Protein AF-A0A438E4Z5-F1 (afdb_monomer_lite)

Secondary structure (DSSP, 8-state):
---GGG-HHHHHHHHHHHHHHHHHHHSPPPPHHHHHHHHHHHHHHHHHHHHS--EEEE-PPPTTS---EEEE-HHHHHHHHHHHHHHHHHHHHHHHHHHHHHHHHH----TTSHHHHGGGS-HHHHHHHTT----THHHHHTHHHHHHHHHHHHHHHHHHHHHHHHHS-SSTT----S-HHHHHHHHHHHHHHHHHHHTT-SSS------TTSSS---S-----

Radius of gyration: 24.38 Å; chains: 1; bounding box: 73×52×52 Å

Organism: Vitis vinifera (NCBI:txid29760)

Sequence (224 aa):
MVHADGSVLQTWDYLKQHGVQGFIDIWPRPTAIAWKLIACYAAFEAALQLFLPGKTVEGPISPCGNRPVYKANGMQAYAVTLITYLSLWWFYPSLYQLEQEVILALGLKEANLYHTTVKCNHILLCLFFRFGIFNPAIVYDHLGEIYSALIFGSLIFCIFLYIKGHVAPSSTDSGSSGNIIIDSIGVWSFLAGDLLYKAGCLGKPKIMGVPGWRGKPSKPIASC

Foldseek 3Di:
DQCLVVDPVVLVVQCVVCPPNSVVVNQDAADPLLVVVVVVVVVLLVCCLPPPQADWDWADQDPQRDIDIGGQCLVVSVVVVVCVLVVCVVCVVVVVVVVVCVCVVPVDPDDPPVV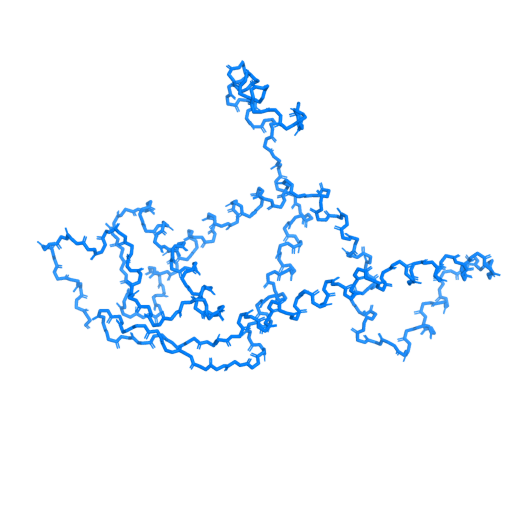PPVCPPPVVVVVVPVPVSDPVCVCVVCVSSNVSCCVVVLQVVLVVVLVCLVPPNPDPSRDDPPDPVQSSVQSVVVVVVSSCVSNVVDDHDDPPGRPSVPDDPDDPPPHD

Structure (mmCIF, N/CA/C/O backbone):
data_AF-A0A438E4Z5-F1
#
_entry.id   AF-A0A438E4Z5-F1
#
loop_
_atom_site.group_PDB
_atom_site.id
_atom_site.type_symbol
_atom_site.label_atom_id
_atom_site.label_alt_id
_atom_site.label_comp_id
_atom_site.label_asym_id
_atom_site.label_entity_id
_atom_site.label_seq_id
_atom_site.pdbx_PDB_ins_code
_atom_site.Cartn_x
_atom_site.Cartn_y
_atom_site.Cartn_z
_atom_site.occupancy
_atom_site.B_iso_or_equiv
_atom_site.auth_seq_id
_atom_site.auth_comp_id
_atom_site.auth_asym_id
_atom_site.auth_atom_id
_atom_site.pdbx_PDB_model_num
ATOM 1 N N . MET A 1 1 ? -5.901 9.032 24.138 1.00 50.28 1 MET A N 1
ATOM 2 C CA . MET A 1 1 ? -6.537 9.969 23.185 1.00 50.28 1 MET A CA 1
ATOM 3 C C . MET A 1 1 ? -6.327 9.417 21.778 1.00 50.28 1 MET A C 1
ATOM 5 O O . MET A 1 1 ? -5.303 9.706 21.186 1.00 50.28 1 MET A O 1
ATOM 9 N N . VAL A 1 2 ? -7.195 8.541 21.260 1.00 56.69 2 VAL A N 1
ATOM 10 C CA . VAL A 1 2 ? -6.956 7.963 19.914 1.00 56.69 2 VAL A CA 1
ATOM 11 C C . VAL A 1 2 ? -7.475 8.891 18.805 1.00 56.69 2 VAL A C 1
ATOM 13 O O . VAL A 1 2 ? -6.983 8.830 17.685 1.00 56.69 2 VAL A O 1
ATOM 16 N N . HIS A 1 3 ? -8.393 9.820 19.122 1.00 66.44 3 HIS A N 1
ATOM 17 C CA . HIS A 1 3 ? -9.039 10.644 18.093 1.00 66.44 3 HIS A CA 1
ATOM 18 C C . HIS A 1 3 ? -9.028 12.164 18.289 1.00 66.44 3 HIS A C 1
ATOM 20 O O . HIS A 1 3 ? -9.309 12.827 17.304 1.00 66.44 3 HIS A O 1
ATOM 26 N N . ALA A 1 4 ? -8.681 12.716 19.466 1.00 75.69 4 ALA A N 1
ATOM 27 C CA . ALA A 1 4 ? -8.554 14.166 19.758 1.00 75.69 4 ALA A CA 1
ATOM 28 C C . ALA A 1 4 ? -9.551 15.106 19.025 1.00 75.69 4 ALA A C 1
ATOM 30 O O . ALA A 1 4 ? -9.204 16.237 18.700 1.00 75.69 4 ALA A O 1
ATOM 31 N N . ASP A 1 5 ? -10.740 14.607 18.674 1.00 80.31 5 ASP A N 1
ATOM 32 C CA . ASP A 1 5 ? -11.709 15.178 17.729 1.00 80.31 5 ASP A CA 1
ATOM 33 C C . ASP A 1 5 ? -11.106 15.844 16.468 1.00 80.31 5 ASP A C 1
ATOM 35 O O . ASP A 1 5 ? -11.640 16.815 15.935 1.00 80.31 5 ASP A O 1
ATOM 39 N N . GLY A 1 6 ? -9.961 15.342 15.985 1.00 81.38 6 GLY A N 1
ATOM 40 C CA . GLY A 1 6 ? -9.207 15.921 14.863 1.00 81.38 6 GLY A CA 1
ATOM 41 C C . GLY A 1 6 ? -8.423 17.205 15.187 1.00 81.38 6 GLY A C 1
ATOM 42 O O . GLY A 1 6 ? -7.857 17.825 14.286 1.00 81.38 6 GLY A O 1
ATOM 43 N N . SER A 1 7 ? -8.352 17.617 16.455 1.00 89.69 7 SER A N 1
ATOM 44 C CA . SER A 1 7 ? -7.637 18.813 16.906 1.00 89.69 7 SER A CA 1
ATOM 45 C C . SER A 1 7 ? -6.121 18.609 16.935 1.00 89.69 7 SER A C 1
ATOM 47 O O . SER A 1 7 ? -5.561 17.849 17.735 1.00 89.69 7 SER A O 1
ATOM 49 N N . VAL A 1 8 ? -5.429 19.373 16.086 1.00 87.69 8 VAL A N 1
ATOM 50 C CA . VAL A 1 8 ? -3.960 19.400 16.025 1.00 87.69 8 VAL A CA 1
ATOM 51 C C . VAL A 1 8 ? -3.362 19.950 17.323 1.00 87.69 8 VAL A C 1
ATOM 53 O O . VAL A 1 8 ? -2.357 19.428 17.799 1.00 87.69 8 VAL A O 1
ATOM 56 N N . LEU A 1 9 ? -3.999 20.960 17.927 1.00 88.69 9 LEU A N 1
ATOM 57 C CA . LEU A 1 9 ? -3.518 21.599 19.157 1.00 88.69 9 LEU A CA 1
ATOM 58 C C . LEU A 1 9 ? -3.540 20.629 20.343 1.00 88.69 9 LEU A C 1
ATOM 60 O O . LEU A 1 9 ? -2.535 20.482 21.029 1.00 88.69 9 LEU A O 1
ATOM 64 N N . GLN A 1 10 ? -4.638 19.891 20.523 1.00 88.12 10 GLN A N 1
ATOM 65 C CA . GLN A 1 10 ? -4.748 18.904 21.603 1.00 88.12 10 GLN A CA 1
ATOM 66 C C . GLN A 1 10 ? -3.743 17.757 21.441 1.00 88.12 10 GLN A C 1
ATOM 68 O O . GLN A 1 10 ? -3.155 17.296 22.419 1.00 88.12 10 GLN A O 1
ATOM 73 N N . THR A 1 11 ? -3.517 17.316 20.201 1.00 87.31 11 THR A N 1
ATOM 74 C CA . THR A 1 11 ? -2.518 16.281 19.899 1.00 87.31 11 THR A CA 1
ATOM 75 C C . THR A 1 11 ? -1.104 16.781 20.200 1.00 87.31 11 THR A C 1
ATOM 77 O O . THR A 1 11 ? -0.309 16.066 20.810 1.00 87.31 11 THR A O 1
ATOM 80 N N . TRP A 1 12 ? -0.795 18.025 19.823 1.00 87.38 12 TRP A N 1
ATOM 81 C CA . TRP A 1 12 ? 0.493 18.655 20.103 1.00 87.38 12 TRP A CA 1
ATOM 82 C C . TRP A 1 12 ? 0.747 18.820 21.603 1.00 87.38 12 TRP A C 1
ATOM 84 O O . TRP A 1 12 ? 1.820 18.457 22.088 1.00 87.38 12 TRP A O 1
ATOM 94 N N . ASP A 1 13 ? -0.245 19.301 22.352 1.00 90.69 13 ASP A N 1
ATOM 95 C CA . ASP A 1 13 ? -0.141 19.466 23.802 1.00 90.69 13 ASP A CA 1
ATOM 96 C C . ASP A 1 13 ? 0.070 18.121 24.505 1.00 90.69 13 ASP A C 1
ATOM 98 O O . ASP A 1 13 ? 0.922 18.006 25.390 1.00 90.69 13 ASP A O 1
ATOM 102 N N . TYR A 1 14 ? -0.629 17.073 24.060 1.00 87.88 14 TYR A N 1
ATOM 103 C CA . TYR A 1 14 ? -0.449 15.720 24.578 1.00 87.88 14 TYR A CA 1
ATOM 104 C C . TYR A 1 14 ? 0.963 15.174 24.325 1.00 87.88 14 TYR A C 1
ATOM 106 O O . TYR A 1 14 ? 1.599 14.667 25.255 1.00 87.88 14 TYR A O 1
ATOM 114 N N . LEU A 1 15 ? 1.477 15.319 23.098 1.00 89.31 15 LEU A N 1
ATOM 115 C CA . LEU A 1 15 ? 2.834 14.900 22.732 1.00 89.31 15 LEU A CA 1
ATOM 116 C C . LEU A 1 15 ? 3.898 15.683 23.505 1.00 89.31 15 LEU A C 1
ATOM 118 O O . LEU A 1 15 ? 4.898 15.107 23.927 1.00 89.31 15 LEU A O 1
ATOM 122 N N . LYS A 1 16 ? 3.679 16.978 23.748 1.00 90.62 16 LYS A N 1
ATOM 123 C CA . LYS A 1 16 ? 4.589 17.804 24.548 1.00 90.62 16 LYS A CA 1
ATOM 124 C C . LYS A 1 16 ? 4.640 17.355 26.011 1.00 90.62 16 LYS A C 1
ATOM 126 O O . LYS A 1 16 ? 5.703 17.416 26.620 1.00 90.62 16 LYS A O 1
ATOM 131 N N . GLN A 1 17 ? 3.515 16.907 26.567 1.00 92.31 17 GLN A N 1
ATOM 132 C CA . GLN A 1 17 ? 3.421 16.454 27.960 1.00 92.31 17 GLN A CA 1
ATOM 133 C C . GLN A 1 17 ? 3.985 15.043 28.177 1.00 92.31 17 GLN A C 1
ATOM 135 O O . GLN A 1 17 ? 4.641 14.801 29.185 1.00 92.31 17 GLN A O 1
ATOM 140 N N . HIS A 1 18 ? 3.745 14.118 27.243 1.00 89.12 18 HIS A N 1
ATOM 141 C CA . HIS A 1 18 ? 4.085 12.694 27.398 1.00 89.12 18 HIS A CA 1
ATOM 142 C C . HIS A 1 18 ? 5.333 12.271 26.604 1.00 89.12 18 HIS A C 1
ATOM 144 O O . HIS A 1 18 ? 5.819 11.147 26.752 1.00 89.12 18 HIS A O 1
ATOM 150 N N . GLY A 1 19 ? 5.860 13.154 25.752 1.00 90.94 19 GLY A N 1
ATOM 151 C CA . GLY A 1 19 ? 7.067 12.932 24.963 1.00 90.94 19 GLY A CA 1
ATOM 152 C C . GLY A 1 19 ? 6.991 11.687 24.075 1.00 90.94 19 GLY A C 1
ATOM 153 O O . GLY A 1 19 ? 5.976 11.401 23.439 1.00 90.94 19 GLY A O 1
ATOM 154 N N . VAL A 1 20 ? 8.093 10.929 24.045 1.00 87.44 20 VAL A N 1
ATOM 155 C CA . VAL A 1 20 ? 8.238 9.712 23.226 1.00 87.44 20 VAL A CA 1
ATOM 156 C C . VAL A 1 20 ? 7.253 8.620 23.646 1.00 87.44 20 VAL A C 1
ATOM 158 O O . VAL A 1 20 ? 6.739 7.906 22.789 1.00 87.44 20 VAL A O 1
ATOM 161 N N . GLN A 1 21 ? 6.945 8.508 24.941 1.00 87.19 21 GLN A N 1
ATOM 162 C CA . GLN A 1 21 ? 6.023 7.483 25.421 1.00 87.19 21 GLN A CA 1
ATOM 163 C C . GLN A 1 21 ? 4.598 7.747 24.925 1.00 87.19 21 GLN A C 1
ATOM 165 O O . GLN A 1 21 ? 3.970 6.845 24.381 1.00 87.19 21 GLN A O 1
ATOM 170 N N . GLY A 1 22 ? 4.142 9.004 24.976 1.00 85.25 22 GLY A N 1
ATOM 171 C CA . GLY A 1 22 ? 2.846 9.388 24.407 1.00 85.25 22 GLY A CA 1
ATOM 172 C C . GLY A 1 22 ? 2.750 9.138 22.900 1.00 85.25 22 GLY A C 1
ATOM 173 O O . GLY A 1 22 ? 1.687 8.777 22.403 1.00 85.25 22 GLY A O 1
ATOM 174 N N . PHE A 1 23 ? 3.860 9.274 22.169 1.00 86.19 23 PHE A N 1
ATOM 175 C CA . PHE A 1 23 ? 3.908 8.921 20.750 1.00 86.19 23 PHE A CA 1
ATOM 176 C C . PHE A 1 23 ? 3.761 7.410 20.520 1.00 86.19 23 PHE A C 1
ATOM 178 O O . PHE A 1 23 ? 2.966 7.000 19.677 1.00 86.19 23 PHE A O 1
ATOM 185 N N . ILE A 1 24 ? 4.486 6.582 21.281 1.00 85.88 24 ILE A N 1
ATOM 186 C CA . ILE A 1 24 ? 4.388 5.113 21.200 1.00 85.88 24 ILE A CA 1
ATOM 187 C C . ILE A 1 24 ? 2.974 4.639 21.556 1.00 85.88 24 ILE A C 1
ATOM 189 O O . ILE A 1 24 ? 2.465 3.718 20.920 1.00 85.88 24 ILE A O 1
ATOM 193 N N . ASP A 1 25 ? 2.337 5.280 22.534 1.00 85.06 25 ASP A N 1
ATOM 194 C CA . ASP A 1 25 ? 0.992 4.928 22.991 1.00 85.06 25 ASP A CA 1
ATOM 195 C C . ASP A 1 25 ? -0.099 5.317 21.974 1.00 85.06 25 ASP A C 1
ATOM 197 O O . ASP A 1 25 ? -1.134 4.655 21.896 1.00 85.06 25 ASP A O 1
ATOM 201 N N . ILE A 1 26 ? 0.125 6.364 21.169 1.00 86.38 26 ILE A N 1
ATOM 202 C CA . ILE A 1 26 ? -0.759 6.748 20.054 1.00 86.38 26 ILE A CA 1
ATOM 203 C C . ILE A 1 26 ? -0.543 5.851 18.831 1.00 86.38 26 ILE A C 1
ATOM 205 O O . ILE A 1 26 ? -1.481 5.620 18.066 1.00 86.38 26 ILE A O 1
ATOM 209 N N . TRP A 1 27 ? 0.684 5.376 18.609 1.00 84.81 27 TRP A N 1
ATOM 210 C CA . TRP A 1 27 ? 1.037 4.691 17.373 1.00 84.81 27 TRP A CA 1
ATOM 211 C C . TRP A 1 27 ? 0.324 3.331 17.251 1.00 84.81 27 TRP A C 1
ATOM 213 O O . TRP A 1 27 ? 0.586 2.419 18.045 1.00 84.81 27 TRP A O 1
ATOM 223 N N . PRO A 1 28 ? -0.540 3.132 16.236 1.00 86.50 28 PRO A N 1
ATOM 224 C CA . PRO A 1 28 ? -1.245 1.870 16.062 1.00 86.50 28 PRO A CA 1
ATOM 225 C C . PRO A 1 28 ? -0.250 0.752 15.740 1.00 86.50 28 PRO A C 1
ATOM 227 O O . PRO A 1 28 ? 0.601 0.874 14.852 1.00 86.50 28 PRO A O 1
ATOM 230 N N . ARG A 1 29 ? -0.334 -0.364 16.467 1.00 87.00 29 ARG A N 1
ATOM 231 C CA . ARG A 1 29 ? 0.555 -1.508 16.236 1.00 87.00 29 ARG A CA 1
ATOM 232 C C . ARG A 1 29 ? 0.086 -2.290 15.008 1.00 87.00 29 ARG A C 1
ATOM 234 O O . ARG A 1 29 ? -1.105 -2.563 14.891 1.00 87.00 29 ARG A O 1
ATOM 241 N N . PRO A 1 30 ? 0.997 -2.679 14.103 1.00 85.50 30 PRO A N 1
ATOM 242 C CA . PRO A 1 30 ? 0.618 -3.444 12.924 1.00 85.50 30 PRO A CA 1
ATOM 243 C C . PRO A 1 30 ? 0.109 -4.832 13.341 1.00 85.50 30 PRO A C 1
ATOM 245 O O . PRO A 1 30 ? 0.832 -5.599 13.979 1.00 85.50 30 PRO A O 1
ATOM 248 N N . THR A 1 31 ?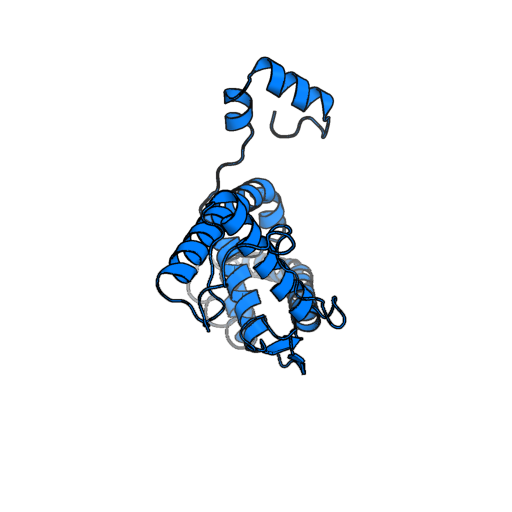 -1.132 -5.163 12.983 1.00 88.44 31 THR A N 1
ATOM 249 C CA . THR A 1 31 ? -1.753 -6.457 13.305 1.00 88.44 31 THR A CA 1
ATOM 250 C C . THR A 1 31 ? -1.659 -7.446 12.146 1.00 88.44 31 THR A C 1
ATOM 252 O O . THR A 1 31 ? -1.439 -7.087 10.988 1.00 88.44 31 THR A O 1
ATOM 255 N N . ALA A 1 32 ? -1.875 -8.731 12.440 1.00 86.69 32 ALA A N 1
ATOM 256 C CA . ALA A 1 32 ? -1.912 -9.779 11.421 1.00 86.69 32 ALA A CA 1
ATOM 257 C C . ALA A 1 32 ? -3.055 -9.593 10.402 1.00 86.69 32 ALA A C 1
ATOM 259 O O . ALA A 1 32 ? -2.945 -10.069 9.274 1.00 86.69 32 ALA A O 1
ATOM 260 N N . ILE A 1 33 ? -4.145 -8.916 10.782 1.00 84.06 33 ILE A N 1
ATOM 261 C CA . ILE A 1 33 ? -5.274 -8.622 9.888 1.00 84.06 33 ILE A CA 1
ATOM 262 C C . ILE A 1 33 ? -4.835 -7.606 8.831 1.00 84.06 33 ILE A C 1
ATOM 264 O O . ILE A 1 33 ? -4.988 -7.870 7.639 1.00 84.06 33 ILE A O 1
ATOM 268 N N . ALA A 1 34 ? -4.200 -6.508 9.254 1.00 87.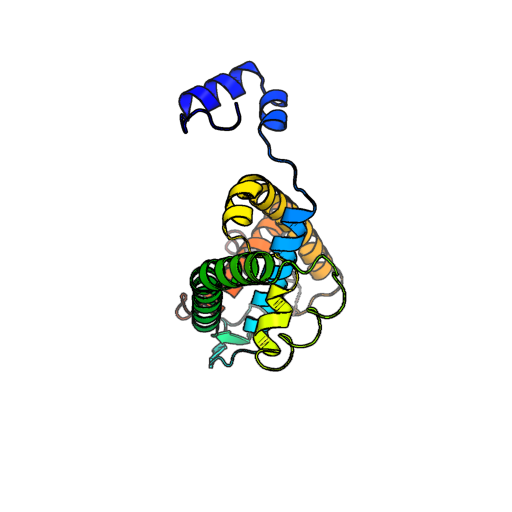06 34 ALA A N 1
ATOM 269 C CA . ALA A 1 34 ? -3.663 -5.491 8.353 1.00 87.06 34 ALA A CA 1
ATOM 270 C C . ALA A 1 34 ? -2.677 -6.087 7.333 1.00 87.06 34 ALA A C 1
ATOM 272 O O . ALA A 1 34 ? -2.811 -5.857 6.132 1.00 87.06 34 ALA A O 1
ATOM 273 N N . TRP A 1 35 ? -1.741 -6.932 7.783 1.00 86.50 35 TRP A N 1
ATOM 274 C CA . TRP A 1 35 ? -0.800 -7.615 6.887 1.00 86.50 35 TRP A CA 1
ATOM 275 C C . TRP A 1 35 ? -1.485 -8.520 5.860 1.00 86.50 35 TRP A C 1
ATOM 277 O O . TRP A 1 35 ? -1.088 -8.523 4.697 1.00 86.50 35 TRP A O 1
ATOM 287 N N . LYS A 1 36 ? -2.525 -9.266 6.257 1.00 85.75 36 LYS A N 1
ATOM 288 C CA . LYS A 1 36 ? -3.301 -10.108 5.331 1.00 85.75 36 LYS A CA 1
ATOM 289 C C . LYS A 1 36 ? -4.043 -9.272 4.292 1.00 85.75 36 LYS A C 1
ATOM 291 O O . LYS A 1 36 ? -4.016 -9.633 3.118 1.00 85.75 36 LYS A O 1
ATOM 296 N N . LEU A 1 37 ? -4.669 -8.167 4.705 1.00 85.12 37 LEU A N 1
ATOM 297 C CA . LEU A 1 37 ? -5.368 -7.250 3.799 1.00 85.12 37 LEU A CA 1
ATOM 298 C C . LEU A 1 37 ? -4.402 -6.653 2.773 1.00 85.12 37 LEU A C 1
ATOM 300 O O . LEU A 1 37 ? -4.653 -6.743 1.573 1.00 85.12 37 LEU A O 1
ATOM 304 N N . ILE A 1 38 ? -3.267 -6.124 3.239 1.00 88.75 38 ILE A N 1
ATOM 305 C CA . ILE A 1 38 ? -2.226 -5.558 2.373 1.00 88.75 38 ILE A CA 1
ATOM 306 C C . ILE A 1 38 ? -1.692 -6.621 1.411 1.00 88.75 38 ILE A C 1
ATOM 308 O O . ILE A 1 38 ? -1.610 -6.364 0.215 1.00 88.75 38 ILE A O 1
ATOM 312 N N . ALA A 1 39 ? -1.355 -7.819 1.898 1.00 88.00 39 ALA A N 1
ATOM 313 C CA . ALA A 1 39 ? -0.813 -8.886 1.059 1.00 88.00 39 ALA A CA 1
ATOM 314 C C . ALA A 1 39 ? -1.823 -9.375 0.010 1.00 88.00 39 ALA A C 1
ATOM 316 O O . ALA A 1 39 ? -1.455 -9.584 -1.144 1.00 88.00 39 ALA A O 1
ATOM 317 N N . CYS A 1 40 ? -3.096 -9.525 0.386 1.00 85.31 40 CYS A N 1
ATOM 318 C CA . CYS A 1 40 ? -4.164 -9.914 -0.533 1.00 85.31 40 CYS A CA 1
ATOM 319 C C . CYS A 1 40 ? -4.384 -8.849 -1.615 1.00 85.31 40 CYS A C 1
ATOM 321 O O . CYS A 1 40 ? -4.405 -9.178 -2.801 1.00 85.31 40 CYS A O 1
ATOM 323 N N . TYR A 1 41 ? -4.462 -7.576 -1.220 1.00 87.00 41 TYR A N 1
ATOM 324 C CA . TYR A 1 41 ? -4.600 -6.456 -2.149 1.00 87.00 41 TYR A CA 1
ATOM 325 C C . TYR A 1 41 ? -3.383 -6.334 -3.078 1.00 87.00 41 TYR A C 1
ATOM 327 O O . TYR A 1 41 ? -3.539 -6.231 -4.291 1.00 87.00 41 TYR A O 1
ATOM 335 N N . ALA A 1 42 ? -2.166 -6.438 -2.539 1.00 88.62 42 ALA A N 1
ATOM 336 C CA . ALA A 1 42 ? -0.935 -6.391 -3.324 1.00 88.62 42 ALA A CA 1
ATOM 337 C C . ALA A 1 42 ? -0.842 -7.550 -4.328 1.00 88.62 42 ALA A C 1
ATOM 339 O O . ALA A 1 42 ? -0.433 -7.339 -5.467 1.00 88.62 42 ALA A O 1
ATOM 340 N N . ALA A 1 43 ? -1.248 -8.763 -3.940 1.00 88.88 43 ALA A N 1
ATOM 341 C CA . ALA A 1 43 ? -1.295 -9.912 -4.842 1.00 88.88 43 ALA A CA 1
ATOM 342 C C . ALA A 1 43 ? -2.342 -9.731 -5.951 1.00 88.88 43 ALA A C 1
ATOM 344 O O . ALA A 1 43 ? -2.073 -10.058 -7.106 1.00 88.88 43 ALA A O 1
ATOM 345 N N . PHE A 1 44 ? -3.512 -9.179 -5.618 1.00 87.19 44 PHE A N 1
ATOM 346 C CA . PHE A 1 44 ? -4.556 -8.857 -6.588 1.00 87.19 44 PHE A CA 1
ATOM 347 C C . PHE A 1 44 ? -4.082 -7.812 -7.607 1.00 87.19 44 PHE A C 1
ATOM 349 O O . PHE A 1 44 ? -4.162 -8.049 -8.811 1.00 87.19 44 PHE A O 1
ATOM 356 N N . GLU A 1 45 ? -3.500 -6.705 -7.144 1.00 88.00 45 GLU A N 1
ATOM 357 C CA . GLU A 1 45 ? -2.926 -5.669 -8.012 1.00 88.00 45 GLU A CA 1
ATOM 358 C C . GLU A 1 45 ? -1.772 -6.211 -8.867 1.00 88.00 45 GLU A C 1
ATOM 360 O O . GLU A 1 45 ? -1.700 -5.934 -10.065 1.00 88.00 45 GLU A O 1
ATOM 365 N N . ALA A 1 46 ? -0.898 -7.049 -8.300 1.00 88.31 46 ALA A N 1
ATOM 366 C CA . ALA A 1 46 ? 0.178 -7.694 -9.051 1.00 88.31 46 ALA A CA 1
ATOM 367 C C . ALA A 1 46 ? -0.363 -8.619 -10.152 1.00 88.31 46 ALA A C 1
ATOM 369 O O . ALA A 1 46 ? 0.142 -8.602 -11.277 1.00 88.31 46 ALA A O 1
ATOM 370 N N . ALA A 1 47 ? -1.415 -9.391 -9.862 1.00 89.44 47 ALA A N 1
ATOM 371 C CA . ALA A 1 47 ? -2.079 -10.234 -10.850 1.00 89.44 47 ALA A CA 1
ATOM 372 C C . ALA A 1 47 ? -2.692 -9.392 -11.977 1.00 89.44 47 ALA A C 1
ATOM 374 O O . ALA A 1 47 ? -2.506 -9.714 -13.149 1.00 89.44 47 ALA A O 1
ATOM 375 N N . LEU A 1 48 ? -3.354 -8.278 -11.655 1.00 87.75 48 LEU A N 1
ATOM 376 C CA . LEU A 1 48 ? -3.900 -7.369 -12.664 1.00 87.75 48 LEU A CA 1
ATOM 377 C C . LEU A 1 48 ? -2.800 -6.741 -13.522 1.00 87.75 48 LEU A C 1
ATOM 379 O O . LEU A 1 48 ? -2.907 -6.752 -14.747 1.00 87.75 48 LEU A O 1
ATOM 383 N N . GLN A 1 49 ? -1.712 -6.265 -12.916 1.00 84.56 49 GLN A N 1
ATOM 384 C CA . GLN A 1 49 ? -0.581 -5.698 -13.653 1.00 84.56 49 GLN A CA 1
ATOM 385 C C . GLN A 1 49 ? 0.102 -6.725 -14.568 1.00 84.56 49 GLN A C 1
ATOM 387 O O . GLN A 1 49 ? 0.588 -6.358 -15.642 1.00 84.56 49 GLN A O 1
ATOM 392 N N . LEU A 1 50 ? 0.107 -8.006 -14.195 1.00 87.38 50 LEU A N 1
ATOM 393 C CA . LEU A 1 50 ? 0.660 -9.077 -15.019 1.00 87.38 50 LEU A CA 1
ATOM 394 C C . LEU A 1 50 ? -0.299 -9.484 -16.151 1.00 87.38 50 LEU A C 1
ATOM 396 O O . LEU A 1 50 ? 0.086 -9.475 -17.325 1.00 87.38 50 LEU A O 1
ATOM 400 N N . PHE A 1 51 ? -1.553 -9.796 -15.819 1.00 88.75 51 PHE A N 1
ATOM 401 C CA . PHE A 1 51 ? -2.509 -10.417 -16.739 1.00 88.75 51 PHE A CA 1
ATOM 402 C C . PHE A 1 51 ? -3.262 -9.426 -17.630 1.00 88.75 51 PHE A C 1
ATOM 404 O O . PHE A 1 51 ? -3.526 -9.756 -18.786 1.00 88.75 51 PHE A O 1
ATOM 411 N N . LEU A 1 52 ? -3.574 -8.208 -17.169 1.00 88.88 52 LEU A N 1
ATOM 412 C CA . LEU A 1 52 ? -4.331 -7.258 -17.994 1.00 88.88 52 LEU A CA 1
ATOM 413 C C . LEU A 1 52 ? -3.514 -6.818 -19.203 1.00 88.88 52 LEU A C 1
ATOM 415 O O . LEU A 1 52 ? -2.363 -6.421 -19.015 1.00 88.88 52 LEU A O 1
ATOM 419 N N . PRO A 1 53 ? -4.072 -6.836 -20.426 1.00 89.25 53 PRO A N 1
ATOM 420 C CA . PRO A 1 53 ? -3.381 -6.343 -21.609 1.00 89.25 53 PRO A CA 1
ATOM 421 C C . PRO A 1 53 ? -3.065 -4.850 -21.463 1.00 89.25 53 PRO A C 1
ATOM 423 O O . PRO A 1 53 ? -3.758 -4.106 -20.783 1.00 89.25 53 PRO A O 1
ATOM 426 N N . GLY A 1 54 ? -1.990 -4.396 -22.094 1.00 84.69 54 GLY A N 1
ATOM 427 C CA . GLY A 1 54 ? -1.574 -3.000 -22.022 1.00 84.69 54 GLY A CA 1
ATOM 428 C C . GLY A 1 54 ? -0.615 -2.681 -23.149 1.00 84.69 54 GLY A C 1
ATOM 429 O O . GLY A 1 54 ? 0.085 -3.569 -23.638 1.00 84.69 54 GLY A O 1
ATOM 430 N N . LYS A 1 55 ? -0.596 -1.420 -23.577 1.00 85.00 55 LYS A N 1
ATOM 431 C CA . LYS A 1 55 ? 0.368 -0.974 -24.584 1.00 85.00 55 LYS A CA 1
ATOM 432 C C . LYS A 1 55 ? 1.755 -0.933 -23.960 1.00 85.00 55 LYS A C 1
ATOM 434 O O . LYS A 1 55 ? 1.920 -0.457 -22.839 1.00 85.00 55 LYS A O 1
ATOM 439 N N . THR A 1 56 ? 2.740 -1.406 -24.702 1.00 85.31 56 THR A N 1
ATOM 440 C CA . THR A 1 56 ? 4.131 -1.327 -24.283 1.00 85.31 56 THR A CA 1
ATOM 441 C C . THR A 1 56 ? 4.642 0.101 -24.459 1.00 85.31 56 THR A C 1
ATOM 443 O O . THR A 1 56 ? 4.526 0.680 -25.540 1.00 85.31 56 THR A O 1
ATOM 446 N N . VAL A 1 57 ? 5.177 0.681 -23.389 1.00 82.06 57 VAL A N 1
ATOM 447 C CA . VAL A 1 57 ? 5.763 2.018 -23.352 1.00 82.06 57 VAL A CA 1
ATOM 448 C C . VAL A 1 57 ? 7.199 1.899 -22.891 1.00 82.06 57 VAL A C 1
ATOM 450 O O . VAL A 1 57 ? 7.520 1.283 -21.882 1.00 82.06 57 VAL A O 1
ATOM 453 N N . GLU A 1 58 ? 8.069 2.530 -23.650 1.00 82.12 58 GLU A N 1
ATOM 454 C CA . GLU A 1 58 ? 9.493 2.478 -23.416 1.00 82.12 58 GLU A CA 1
ATOM 455 C C . GLU A 1 58 ? 9.922 3.628 -22.511 1.00 82.12 58 GLU A C 1
ATOM 457 O O . GLU A 1 58 ? 9.575 4.792 -22.745 1.00 82.12 58 GLU A O 1
ATOM 462 N N . GLY A 1 59 ? 10.713 3.302 -21.499 1.00 74.75 59 GLY A N 1
ATOM 463 C CA . GLY A 1 59 ? 11.340 4.274 -20.630 1.00 74.75 59 GLY A CA 1
ATOM 464 C C . GLY A 1 59 ? 12.481 5.042 -21.299 1.00 74.75 59 GLY A C 1
ATOM 465 O O . GLY A 1 59 ? 12.833 4.813 -22.465 1.00 74.75 59 GLY A O 1
ATOM 466 N N . PRO A 1 60 ? 13.067 5.992 -20.557 1.00 73.31 60 PRO A N 1
ATOM 467 C CA . PRO A 1 60 ? 14.244 6.706 -21.006 1.00 73.31 60 PRO A CA 1
ATOM 468 C C . PRO A 1 60 ? 15.460 5.770 -20.971 1.00 73.31 60 PRO A C 1
ATOM 470 O O . PRO A 1 60 ? 15.523 4.854 -20.154 1.00 73.31 60 PRO A O 1
ATOM 473 N N . ILE A 1 61 ? 16.415 6.006 -21.868 1.00 77.56 61 ILE A N 1
ATOM 474 C CA . ILE A 1 61 ? 17.651 5.221 -21.949 1.00 77.56 61 ILE A CA 1
ATOM 475 C C . ILE A 1 61 ? 18.503 5.535 -20.714 1.00 77.56 61 ILE A C 1
ATOM 477 O O . ILE A 1 61 ? 18.718 6.708 -20.410 1.00 77.56 61 ILE A O 1
ATOM 481 N N . SER A 1 62 ? 18.952 4.511 -19.994 1.00 72.38 62 SER A N 1
ATOM 482 C CA . SER A 1 62 ? 19.840 4.648 -18.841 1.00 72.38 62 SER A CA 1
ATOM 483 C C . SER A 1 62 ? 21.246 5.107 -19.259 1.00 72.38 62 SER A C 1
ATOM 485 O O . SER A 1 62 ? 21.598 5.032 -20.439 1.00 72.38 62 SER A O 1
ATOM 487 N N . PRO A 1 63 ? 22.088 5.572 -18.320 1.00 71.62 63 PRO A N 1
ATOM 488 C CA . PRO A 1 63 ? 23.482 5.895 -18.617 1.00 71.62 63 PRO A CA 1
ATOM 489 C C . PRO A 1 63 ? 24.274 4.740 -19.257 1.00 71.62 63 PRO A C 1
ATOM 491 O O . PRO A 1 63 ? 25.083 5.019 -20.138 1.00 71.62 63 PRO A O 1
ATOM 494 N N . CYS A 1 64 ? 24.012 3.470 -18.900 1.00 70.75 64 CYS A N 1
ATOM 495 C CA . CYS A 1 64 ? 24.610 2.303 -19.572 1.00 70.75 64 CYS A CA 1
ATOM 496 C C . CYS A 1 64 ? 23.852 1.827 -20.823 1.00 70.75 64 CYS A C 1
ATOM 498 O O . CYS A 1 64 ? 24.088 0.722 -21.307 1.00 70.75 64 CYS A O 1
ATOM 500 N N . GLY A 1 65 ? 22.941 2.630 -21.376 1.00 76.94 65 GLY A N 1
ATOM 501 C CA . GLY A 1 65 ? 22.266 2.308 -22.635 1.00 76.94 65 GLY A CA 1
ATOM 502 C C . GLY A 1 65 ? 21.115 1.305 -22.514 1.00 76.94 65 GLY A C 1
ATOM 503 O O . GLY A 1 65 ? 20.550 0.911 -23.534 1.00 76.94 65 GLY A O 1
ATOM 504 N N . ASN A 1 66 ? 20.724 0.907 -21.301 1.00 76.75 66 ASN A N 1
ATOM 505 C CA . ASN A 1 66 ? 19.588 0.020 -21.077 1.00 76.75 66 ASN A CA 1
ATOM 506 C C . ASN A 1 66 ? 18.266 0.788 -21.211 1.00 76.75 66 ASN A C 1
ATOM 508 O O . ASN A 1 66 ? 18.135 1.926 -20.756 1.00 76.75 66 ASN A O 1
ATOM 512 N N . ARG A 1 67 ? 17.252 0.167 -21.816 1.00 77.94 67 ARG A N 1
ATOM 513 C CA . ARG A 1 67 ? 15.947 0.797 -22.038 1.00 77.94 67 ARG A CA 1
ATOM 514 C C . ARG A 1 67 ? 14.847 -0.052 -21.405 1.00 77.94 67 ARG A C 1
ATOM 516 O O . ARG A 1 67 ? 14.519 -1.105 -21.947 1.00 77.94 67 ARG A O 1
ATOM 523 N N . PRO A 1 68 ? 14.286 0.366 -20.257 1.00 77.56 68 PRO A N 1
ATOM 524 C CA . PRO A 1 68 ? 13.257 -0.413 -19.593 1.00 77.56 68 PRO A CA 1
ATOM 525 C C . PRO A 1 68 ? 11.944 -0.327 -20.369 1.00 77.56 68 PRO A C 1
ATOM 527 O O . PRO A 1 68 ? 11.554 0.732 -20.864 1.00 77.56 68 PRO A O 1
ATOM 530 N N . VAL A 1 69 ? 11.261 -1.460 -20.455 1.00 82.62 69 VAL A N 1
ATOM 531 C CA . VAL A 1 69 ? 10.034 -1.628 -21.225 1.00 82.62 69 VAL A CA 1
ATOM 532 C C . VAL A 1 69 ? 8.885 -1.865 -20.250 1.00 82.62 69 VAL A C 1
ATOM 534 O O . VAL A 1 69 ? 8.891 -2.843 -19.505 1.00 82.62 69 VAL A O 1
ATOM 537 N N . TYR A 1 70 ? 7.904 -0.965 -20.237 1.00 81.69 70 TYR A N 1
ATOM 538 C CA . TYR A 1 70 ? 6.785 -0.978 -19.297 1.00 81.69 70 TYR A CA 1
ATOM 539 C C . TYR A 1 70 ? 5.472 -1.317 -19.996 1.00 81.69 70 TYR A C 1
ATOM 541 O O . TYR A 1 70 ? 5.233 -0.928 -21.136 1.00 81.69 70 TYR A O 1
ATOM 549 N N . LYS A 1 71 ? 4.572 -2.001 -19.290 1.00 83.75 71 LYS A N 1
ATOM 550 C CA . LYS A 1 71 ? 3.209 -2.273 -19.754 1.00 83.75 71 LYS A CA 1
ATOM 551 C C . LYS A 1 71 ? 2.265 -1.217 -19.178 1.00 83.75 71 LYS A C 1
ATOM 553 O O . LYS A 1 71 ? 2.051 -1.175 -17.971 1.00 83.75 71 LYS A O 1
ATOM 558 N N . ALA A 1 72 ? 1.707 -0.355 -20.023 1.00 85.44 72 ALA A N 1
ATOM 559 C CA . ALA A 1 72 ? 0.783 0.701 -19.612 1.00 85.44 72 ALA A CA 1
ATOM 560 C C . ALA A 1 72 ? -0.638 0.142 -19.434 1.00 85.44 72 ALA A C 1
ATOM 562 O O . ALA A 1 72 ? -1.481 0.245 -20.328 1.00 85.44 72 ALA A O 1
ATOM 563 N N . ASN A 1 73 ? -0.884 -0.498 -18.291 1.00 88.12 73 ASN A N 1
ATOM 564 C CA . ASN A 1 73 ? -2.185 -1.048 -17.898 1.00 88.12 73 ASN A CA 1
ATOM 565 C C . ASN A 1 73 ? -2.694 -0.512 -16.548 1.00 88.12 73 ASN A C 1
ATOM 567 O O . ASN A 1 73 ? -3.729 -0.968 -16.073 1.00 88.12 73 ASN A O 1
ATOM 571 N N . GLY A 1 74 ? -2.029 0.479 -15.944 1.00 85.19 74 GLY A N 1
ATOM 572 C CA . GLY A 1 74 ? -2.362 0.975 -14.606 1.00 85.19 74 GLY A CA 1
ATOM 573 C C . GLY A 1 74 ? -3.767 1.574 -14.500 1.00 85.19 74 GLY A C 1
ATOM 574 O O . GLY A 1 74 ? -4.500 1.235 -13.580 1.00 85.19 74 GLY A O 1
ATOM 575 N N . MET A 1 75 ? -4.200 2.384 -15.475 1.00 87.06 75 MET A N 1
ATOM 576 C CA . MET A 1 75 ? -5.568 2.937 -15.476 1.00 87.06 75 MET A CA 1
ATOM 577 C C . MET A 1 75 ? -6.643 1.864 -15.667 1.00 87.06 75 MET A C 1
ATOM 579 O O . MET A 1 75 ? -7.737 1.978 -15.120 1.00 87.06 75 MET A O 1
ATOM 583 N N . GLN A 1 76 ? -6.337 0.814 -16.435 1.00 84.75 76 GLN A N 1
ATOM 584 C CA . GLN A 1 76 ? -7.252 -0.312 -16.619 1.00 84.75 76 GLN A CA 1
ATOM 585 C C . GLN A 1 76 ? -7.337 -1.152 -15.346 1.00 84.75 76 GLN A C 1
ATOM 587 O O . GLN A 1 76 ? -8.438 -1.482 -14.919 1.00 84.75 76 GLN A O 1
ATOM 592 N N . ALA A 1 77 ? -6.196 -1.437 -14.711 1.00 87.94 77 ALA A N 1
ATOM 593 C CA . ALA A 1 77 ? -6.142 -2.110 -13.418 1.00 87.94 77 ALA A CA 1
ATOM 594 C C . ALA A 1 77 ? -6.950 -1.341 -12.365 1.00 87.94 77 ALA A C 1
ATOM 596 O O . ALA A 1 77 ? -7.802 -1.938 -11.718 1.00 87.94 77 ALA A O 1
ATOM 597 N N . TYR A 1 78 ? -6.789 -0.015 -12.294 1.00 88.06 78 TYR A N 1
ATOM 598 C CA . TYR A 1 78 ? -7.566 0.847 -11.401 1.00 88.06 78 TYR A CA 1
ATOM 5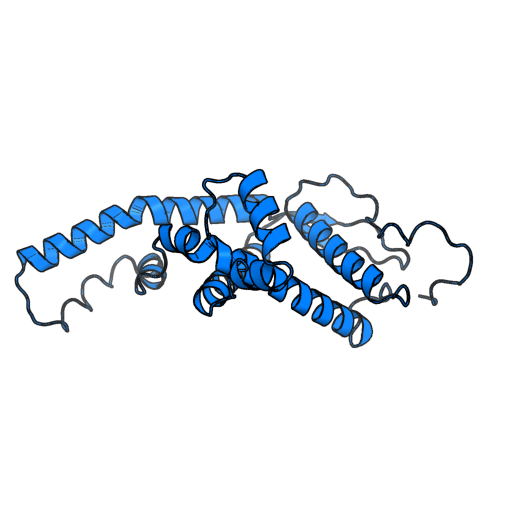99 C C . TYR A 1 78 ? -9.079 0.790 -11.667 1.00 88.06 78 TYR A C 1
ATOM 601 O O . TYR A 1 78 ? -9.878 0.689 -10.740 1.00 88.06 78 TYR A O 1
ATOM 609 N N . ALA A 1 79 ? -9.503 0.822 -12.934 1.00 89.81 79 ALA A N 1
ATOM 610 C CA . ALA A 1 79 ? -10.922 0.695 -13.263 1.00 89.81 79 ALA A CA 1
ATOM 611 C C . ALA A 1 79 ? -11.477 -0.678 -12.845 1.00 89.81 79 ALA A C 1
ATOM 613 O O . ALA A 1 79 ? -12.561 -0.756 -12.271 1.00 89.81 79 ALA A O 1
ATOM 614 N N . VAL A 1 80 ? -10.723 -1.756 -13.084 1.00 88.94 80 VAL A N 1
ATOM 615 C CA . VAL A 1 80 ? -11.107 -3.114 -12.677 1.00 88.94 80 VAL A CA 1
ATOM 616 C C . VAL A 1 80 ? -11.177 -3.231 -11.157 1.00 88.94 80 VAL A C 1
ATOM 618 O O . VAL A 1 80 ? -12.140 -3.807 -10.652 1.00 88.94 80 VAL A O 1
ATOM 621 N N . THR A 1 81 ? -10.225 -2.667 -10.412 1.00 88.00 81 THR A N 1
ATOM 622 C CA . THR A 1 81 ? -10.246 -2.703 -8.942 1.00 88.00 81 THR A CA 1
ATOM 623 C C . THR A 1 81 ? -11.414 -1.910 -8.379 1.00 88.00 81 THR A C 1
ATOM 625 O O . THR A 1 81 ? -12.113 -2.418 -7.504 1.00 88.00 81 THR A O 1
ATOM 628 N N . LEU A 1 82 ? -11.707 -0.731 -8.935 1.00 86.25 82 LEU A N 1
ATOM 629 C CA . LEU A 1 82 ? -12.850 0.085 -8.531 1.00 86.25 82 LEU A CA 1
ATOM 630 C C . LEU A 1 82 ? -14.184 -0.609 -8.825 1.00 86.25 82 LEU A C 1
ATOM 632 O O . LEU A 1 82 ? -15.041 -0.675 -7.949 1.00 86.25 82 LEU A O 1
ATOM 636 N N . ILE A 1 83 ? -14.361 -1.166 -10.027 1.00 87.19 83 ILE A N 1
ATOM 637 C CA . ILE A 1 83 ? -15.576 -1.913 -10.391 1.00 87.19 83 ILE A CA 1
ATOM 638 C C . ILE A 1 83 ? -15.727 -3.143 -9.499 1.00 87.19 83 ILE A C 1
ATOM 640 O O . ILE A 1 83 ? -16.828 -3.414 -9.027 1.00 87.19 83 ILE A O 1
ATOM 644 N N . THR A 1 84 ? -14.636 -3.867 -9.236 1.00 84.81 84 THR A N 1
ATOM 645 C CA . THR A 1 84 ? -14.645 -5.032 -8.342 1.00 84.81 84 THR A CA 1
ATOM 646 C C . THR A 1 84 ? -15.070 -4.612 -6.938 1.00 84.81 84 THR A C 1
ATOM 648 O O . THR A 1 84 ? -15.981 -5.211 -6.377 1.00 84.81 84 THR A O 1
ATOM 651 N N . TYR A 1 85 ? -14.491 -3.537 -6.401 1.00 80.94 85 TYR A N 1
ATOM 652 C CA . TYR A 1 85 ? -14.840 -3.007 -5.085 1.00 80.94 85 TYR A CA 1
ATOM 653 C C . TYR A 1 85 ? -16.300 -2.539 -5.002 1.00 80.94 85 TYR A C 1
ATOM 655 O O . TYR A 1 85 ? -17.011 -2.916 -4.074 1.00 80.94 85 TYR A O 1
ATOM 663 N N . LEU A 1 86 ? -16.781 -1.773 -5.987 1.00 82.12 86 LEU A N 1
ATOM 664 C CA . LEU A 1 86 ? -18.165 -1.288 -6.030 1.00 82.12 86 LEU A CA 1
ATOM 665 C C . LEU A 1 86 ? -19.172 -2.424 -6.221 1.00 82.12 86 LEU A C 1
ATOM 667 O O . LEU A 1 86 ? -20.232 -2.403 -5.605 1.00 82.12 86 LEU A O 1
ATOM 671 N N . SER A 1 87 ? -18.840 -3.427 -7.034 1.00 77.81 87 SER A N 1
ATOM 672 C CA . SER A 1 87 ? -19.679 -4.616 -7.211 1.00 77.81 87 SER A CA 1
ATOM 673 C C . SER A 1 87 ? -19.772 -5.396 -5.903 1.00 77.81 87 SER A C 1
ATOM 675 O O . SER A 1 87 ? -20.866 -5.751 -5.474 1.00 77.81 87 SER A O 1
ATOM 677 N N . LEU A 1 88 ? -18.640 -5.606 -5.224 1.00 73.75 88 LEU A N 1
ATOM 678 C CA . LEU A 1 88 ? -18.627 -6.221 -3.899 1.00 73.75 88 LEU A CA 1
ATOM 679 C C . LEU A 1 88 ? -19.487 -5.414 -2.919 1.00 73.75 88 LEU A C 1
ATOM 681 O O . LEU A 1 88 ? -20.348 -5.998 -2.275 1.00 73.75 88 LEU A O 1
ATOM 685 N N . TRP A 1 89 ? -19.333 -4.089 -2.864 1.00 70.12 89 TRP A N 1
ATOM 686 C CA . TRP A 1 89 ? -20.131 -3.220 -1.993 1.00 70.12 89 TRP A CA 1
ATOM 687 C C . TRP A 1 89 ? -21.634 -3.297 -2.293 1.00 70.12 89 TRP A C 1
ATOM 689 O O . TRP A 1 89 ? -22.438 -3.417 -1.375 1.00 70.12 89 TRP A O 1
ATOM 699 N N . TRP A 1 90 ? -22.028 -3.217 -3.565 1.00 66.62 90 TRP A N 1
ATOM 700 C CA . TRP A 1 90 ? -23.435 -3.143 -3.966 1.00 66.62 90 TRP A CA 1
ATOM 701 C C . TRP A 1 90 ? -24.170 -4.475 -3.797 1.00 66.62 90 TRP A C 1
ATOM 703 O O . TRP A 1 90 ? -25.329 -4.490 -3.391 1.00 66.62 90 TRP A O 1
ATOM 713 N N . PHE A 1 91 ? -23.503 -5.597 -4.077 1.00 63.06 91 PHE A N 1
ATOM 714 C CA . PHE A 1 91 ? -24.112 -6.926 -3.979 1.00 63.06 91 PHE A CA 1
ATOM 715 C C . PHE A 1 91 ? -23.980 -7.563 -2.584 1.00 63.06 91 PHE A C 1
ATOM 717 O O . PHE A 1 91 ? -24.719 -8.498 -2.279 1.00 63.06 91 PHE A O 1
ATOM 724 N N . TYR A 1 92 ? -23.102 -7.057 -1.709 1.00 59.59 92 TYR A N 1
ATOM 725 C CA . TYR A 1 92 ? -22.923 -7.575 -0.344 1.00 59.59 92 TYR A CA 1
ATOM 726 C C . TYR A 1 92 ? -24.187 -7.492 0.547 1.00 59.59 92 TYR A C 1
ATOM 728 O O . TYR A 1 92 ? -24.553 -8.521 1.122 1.00 59.59 92 TYR A O 1
ATOM 736 N N . PRO A 1 93 ? -24.917 -6.356 0.644 1.00 57.16 93 PRO A N 1
ATOM 737 C CA . PRO A 1 93 ? -26.119 -6.267 1.478 1.00 57.16 93 PRO A CA 1
ATOM 738 C C . PRO A 1 93 ? -27.249 -7.179 0.984 1.00 57.16 93 PRO A C 1
ATOM 740 O O . PRO A 1 93 ? -27.940 -7.803 1.783 1.00 57.16 93 PRO A O 1
ATOM 743 N N . SER A 1 94 ? -27.419 -7.297 -0.336 1.00 53.41 94 SER A N 1
ATOM 744 C CA . SER A 1 94 ? -28.479 -8.105 -0.952 1.00 53.41 94 SER A CA 1
ATOM 745 C C . SER A 1 94 ? -28.287 -9.608 -0.721 1.00 53.41 94 SER A C 1
ATOM 747 O O . SER A 1 94 ? -29.264 -10.335 -0.566 1.00 53.41 94 SER A O 1
ATOM 749 N N . LEU A 1 95 ? -27.035 -10.075 -0.671 1.00 54.41 95 LEU A N 1
ATOM 750 C CA . LEU A 1 95 ? -26.696 -11.477 -0.413 1.00 54.41 95 LEU A CA 1
ATOM 751 C C . LEU A 1 95 ? -26.831 -11.844 1.077 1.00 54.41 95 LEU A C 1
ATOM 753 O O . LEU A 1 95 ? -27.293 -12.939 1.387 1.00 54.41 95 LEU A O 1
ATOM 757 N N . TYR A 1 96 ? -26.506 -10.926 1.997 1.00 55.78 96 TYR A N 1
ATOM 758 C CA . TYR A 1 96 ? -26.618 -11.157 3.447 1.00 55.78 96 TYR A CA 1
ATOM 759 C C . TYR A 1 96 ? -28.078 -11.193 3.934 1.00 55.78 96 TYR A C 1
ATOM 761 O O . TYR A 1 96 ? -28.436 -12.008 4.786 1.00 55.78 96 TYR A O 1
ATOM 769 N N . GLN A 1 97 ? -28.942 -10.348 3.358 1.00 53.69 97 GLN A N 1
ATOM 770 C CA . GLN A 1 97 ? -30.371 -10.322 3.687 1.00 53.69 97 GLN A CA 1
ATOM 771 C C . GLN A 1 97 ? -31.085 -11.620 3.254 1.00 53.69 97 GLN A C 1
ATOM 773 O O . GLN A 1 97 ? -31.900 -12.152 4.005 1.00 53.69 97 GLN A O 1
ATOM 778 N N . LEU A 1 98 ? -30.732 -12.170 2.083 1.00 53.09 98 LEU A N 1
ATOM 779 C CA . LEU A 1 98 ? -31.295 -13.426 1.568 1.00 53.09 98 LEU A CA 1
ATOM 780 C C . LEU A 1 98 ? -30.864 -14.654 2.389 1.00 53.09 98 LEU A C 1
ATOM 782 O O . LEU A 1 98 ? -31.672 -15.558 2.582 1.00 53.09 98 LEU A O 1
ATOM 786 N N . GLU A 1 99 ? -29.635 -14.699 2.915 1.00 57.09 99 GLU A N 1
ATOM 787 C CA . GLU A 1 99 ? -29.209 -15.800 3.794 1.00 57.09 99 GLU A CA 1
ATOM 788 C C . GLU A 1 99 ? -29.942 -15.785 5.148 1.00 57.09 99 GLU A C 1
ATOM 790 O O . GLU A 1 99 ? -30.344 -16.843 5.634 1.00 57.09 99 GLU A O 1
ATOM 795 N N . GLN A 1 100 ? -30.179 -14.609 5.742 1.00 55.03 100 GLN A N 1
ATOM 796 C CA . GLN A 1 100 ? -30.861 -14.502 7.041 1.00 55.03 100 GLN A CA 1
ATOM 797 C C . GLN A 1 100 ? -32.359 -14.823 6.955 1.00 55.03 100 GLN A C 1
ATOM 799 O O . GLN A 1 100 ? -32.880 -15.531 7.819 1.00 55.03 100 GLN A O 1
ATOM 804 N N . GLU A 1 101 ? -33.051 -14.378 5.904 1.00 54.22 101 GLU A N 1
ATOM 805 C CA . GLU A 1 101 ? -34.473 -14.699 5.728 1.00 54.22 101 GLU A CA 1
ATOM 806 C C . GLU A 1 101 ? -34.706 -16.180 5.400 1.00 54.22 101 GLU A C 1
ATOM 808 O O . GLU A 1 101 ? -35.646 -16.776 5.920 1.00 54.22 101 GLU A O 1
ATOM 813 N N . VAL A 1 102 ? -33.823 -16.819 4.623 1.00 59.53 102 VAL A N 1
ATOM 814 C CA . VAL A 1 102 ? -33.911 -18.259 4.307 1.00 59.53 102 VAL A CA 1
ATOM 815 C C . VAL A 1 102 ? -33.640 -19.125 5.546 1.00 59.53 102 VAL A C 1
ATOM 817 O O . VAL A 1 102 ? -34.366 -20.091 5.782 1.00 59.53 102 VAL A O 1
ATOM 820 N N . ILE A 1 103 ? -32.651 -18.779 6.380 1.00 56.22 103 ILE A N 1
ATOM 821 C CA . ILE A 1 103 ? -32.354 -19.509 7.629 1.00 56.22 103 ILE A CA 1
ATOM 822 C C . ILE A 1 103 ? -33.512 -19.385 8.634 1.00 56.22 103 ILE A C 1
ATOM 824 O O . ILE A 1 103 ? -33.870 -20.372 9.283 1.00 56.22 103 ILE A O 1
ATOM 828 N N . LEU A 1 104 ? -34.131 -18.203 8.731 1.00 58.34 104 LEU A N 1
ATOM 829 C CA . LEU A 1 104 ? -35.277 -17.954 9.610 1.00 58.34 104 LEU A CA 1
ATOM 830 C C . LEU A 1 104 ? -36.564 -18.627 9.097 1.00 58.34 104 LEU A C 1
ATOM 832 O O . LEU A 1 104 ? -37.314 -19.189 9.892 1.00 58.34 104 LEU A O 1
ATOM 836 N N . ALA A 1 105 ? -36.806 -18.614 7.783 1.00 53.91 105 ALA A N 1
ATOM 837 C CA . ALA A 1 105 ? -38.009 -19.179 7.169 1.00 53.91 105 ALA A CA 1
ATOM 838 C C . ALA A 1 105 ? -38.032 -20.716 7.150 1.00 53.91 105 ALA A C 1
ATOM 840 O O . ALA A 1 105 ? -39.108 -21.310 7.140 1.00 53.91 105 ALA A O 1
ATOM 841 N N . LEU A 1 106 ? -36.868 -21.375 7.146 1.00 54.88 106 LEU A N 1
ATOM 842 C CA . LEU A 1 106 ? -36.786 -22.837 7.056 1.00 54.88 106 LEU A CA 1
ATOM 843 C C . LEU A 1 106 ? -36.622 -23.542 8.408 1.00 54.88 106 LEU A C 1
ATOM 845 O O . LEU A 1 106 ? -36.843 -24.746 8.475 1.00 54.88 106 LEU A O 1
ATOM 849 N N . GLY A 1 107 ? -36.273 -22.841 9.494 1.00 55.69 107 GLY A N 1
ATOM 850 C CA . GLY A 1 107 ? -36.203 -23.434 10.841 1.00 55.69 107 GLY A CA 1
ATOM 851 C C . GLY A 1 107 ? -35.229 -24.619 10.978 1.00 55.69 107 GLY A C 1
ATOM 852 O O . GLY A 1 107 ? -35.336 -25.412 11.915 1.00 55.69 107 GLY A O 1
ATOM 853 N N . LEU A 1 108 ? -34.285 -24.775 10.045 1.00 49.53 108 LEU A N 1
ATOM 854 C CA . LEU A 1 108 ? -33.412 -25.944 9.967 1.00 49.53 108 LEU A CA 1
ATOM 855 C C . LEU A 1 108 ? -32.192 -25.775 10.871 1.00 49.53 108 LEU A C 1
ATOM 857 O O . LEU A 1 108 ? -31.231 -25.081 10.552 1.00 49.53 108 LEU A O 1
ATOM 861 N N . LYS A 1 109 ? -32.225 -26.480 12.002 1.00 50.66 109 LYS A N 1
ATOM 862 C CA . LYS A 1 109 ? -31.148 -26.562 12.998 1.00 50.66 109 LYS A CA 1
ATOM 863 C C . LYS A 1 109 ? -29.994 -27.500 12.592 1.00 50.66 109 LYS A C 1
ATOM 865 O O . LYS A 1 109 ? -29.158 -27.820 13.430 1.00 50.66 109 LYS A O 1
ATOM 870 N N . GLU A 1 110 ? -29.915 -27.946 11.335 1.00 54.28 110 GLU A N 1
ATOM 871 C CA . GLU A 1 110 ? -28.910 -28.925 10.890 1.00 54.28 110 GLU A CA 1
ATOM 872 C C . GLU A 1 110 ? -27.999 -28.388 9.774 1.00 54.28 110 GLU A C 1
ATOM 874 O O . GLU A 1 110 ? -28.362 -28.261 8.605 1.00 54.28 110 GLU A O 1
ATOM 879 N N . ALA A 1 111 ? -26.763 -28.087 10.174 1.00 50.84 111 ALA A N 1
ATOM 880 C CA . ALA A 1 111 ? -25.763 -27.289 9.468 1.00 50.84 111 ALA A CA 1
ATOM 881 C C . ALA A 1 111 ? -25.044 -27.960 8.273 1.00 50.84 111 ALA A C 1
ATOM 883 O O . ALA A 1 111 ? -24.092 -27.381 7.753 1.00 50.84 111 ALA A O 1
ATOM 884 N N . ASN A 1 112 ? -25.442 -29.154 7.814 1.00 48.47 112 ASN A N 1
ATOM 885 C CA . ASN A 1 112 ? -24.594 -29.941 6.898 1.00 48.47 112 ASN A CA 1
ATOM 886 C C . ASN A 1 112 ? -25.112 -30.146 5.465 1.00 48.47 112 ASN A C 1
ATOM 888 O O . ASN A 1 112 ? -24.302 -30.462 4.596 1.00 48.47 112 ASN A O 1
ATOM 892 N N . LEU A 1 113 ? -26.396 -29.912 5.163 1.00 43.72 113 LEU A N 1
ATOM 893 C CA . LEU A 1 113 ? -26.933 -30.173 3.811 1.00 43.72 113 LEU A CA 1
ATOM 894 C C . LEU A 1 113 ? -27.140 -28.907 2.954 1.00 43.72 113 LEU A C 1
ATOM 896 O O . LEU A 1 113 ? -27.055 -28.969 1.729 1.00 43.72 113 LEU A O 1
ATOM 900 N N . TYR A 1 114 ? -27.294 -27.734 3.578 1.00 43.53 114 TYR A N 1
ATOM 901 C CA . TYR A 1 114 ? -27.427 -26.438 2.882 1.00 43.53 114 TYR A CA 1
ATOM 902 C C . TYR A 1 114 ? -26.138 -25.958 2.215 1.00 43.53 114 TYR A C 1
ATOM 904 O O . TYR A 1 114 ? -26.147 -25.092 1.342 1.00 43.53 114 TYR A O 1
ATOM 912 N N . HIS A 1 115 ? -25.011 -26.557 2.590 1.00 46.31 115 HIS A N 1
ATOM 913 C CA . HIS A 1 115 ? -23.708 -26.174 2.086 1.00 46.31 115 HIS A CA 1
ATOM 914 C C . HIS A 1 115 ? -23.482 -26.591 0.622 1.00 46.31 115 HIS A C 1
ATOM 916 O O . HIS A 1 115 ? -22.536 -26.098 0.020 1.00 46.31 115 HIS A O 1
ATOM 922 N N . THR A 1 116 ? -24.291 -27.474 0.026 1.00 41.62 116 THR A N 1
ATOM 923 C CA . THR A 1 116 ? -23.970 -28.085 -1.284 1.00 41.62 116 THR A CA 1
ATOM 924 C C . THR A 1 116 ? -24.832 -27.563 -2.440 1.00 41.62 116 THR A C 1
ATOM 926 O O . THR A 1 116 ? -24.337 -27.459 -3.559 1.00 41.62 116 THR A O 1
ATOM 929 N N . THR A 1 117 ? -26.075 -27.145 -2.194 1.00 40.19 117 THR A N 1
ATOM 930 C CA . THR A 1 117 ? -27.048 -26.908 -3.283 1.00 40.19 117 THR A CA 1
ATOM 931 C C . THR A 1 117 ? -27.049 -25.470 -3.822 1.00 40.19 117 THR A C 1
ATOM 933 O O . THR A 1 117 ? -27.280 -25.267 -5.009 1.00 40.19 117 THR A O 1
ATOM 936 N N . VAL A 1 118 ? -26.674 -24.469 -3.016 1.00 46.03 118 VAL A N 1
ATOM 937 C CA . VAL A 1 118 ? -26.524 -23.064 -3.477 1.00 46.03 118 VAL A CA 1
ATOM 938 C C . VAL A 1 118 ? -25.177 -22.832 -4.194 1.00 46.03 118 VAL A C 1
ATOM 940 O O . VAL A 1 118 ? -24.985 -21.846 -4.900 1.00 46.03 118 VAL A O 1
ATOM 943 N N . LYS A 1 119 ? -24.240 -23.787 -4.093 1.00 43.75 119 LYS A N 1
ATOM 944 C CA . LYS A 1 119 ? -22.895 -23.704 -4.688 1.00 43.75 119 LYS A CA 1
ATOM 945 C C . LYS A 1 119 ? -22.848 -23.817 -6.214 1.00 43.75 119 LYS A C 1
ATOM 947 O O . LYS A 1 119 ? -21.828 -23.460 -6.793 1.00 43.75 119 LYS A O 1
ATOM 952 N N . CYS A 1 120 ? -23.887 -24.332 -6.874 1.00 39.31 120 CYS A N 1
ATOM 953 C CA . CYS A 1 120 ? -23.738 -24.831 -8.246 1.00 39.31 120 CYS A CA 1
ATOM 954 C C . CYS A 1 120 ? -23.930 -23.815 -9.383 1.00 39.31 120 CYS A C 1
ATOM 956 O O . CYS A 1 120 ? -23.643 -24.187 -10.514 1.00 39.31 120 CYS A O 1
ATOM 958 N N . ASN A 1 121 ? -24.342 -22.559 -9.151 1.00 44.97 121 ASN A N 1
ATOM 959 C CA . ASN A 1 121 ? -24.584 -21.634 -10.279 1.00 44.97 121 ASN A CA 1
ATOM 960 C C . ASN A 1 121 ? -23.893 -20.259 -10.212 1.00 44.97 121 ASN A C 1
ATOM 962 O O . ASN A 1 121 ? -24.153 -19.408 -11.051 1.00 44.97 121 ASN A O 1
ATOM 966 N N . HIS A 1 122 ? -22.972 -20.034 -9.267 1.00 47.88 122 HIS A N 1
ATOM 967 C CA . HIS A 1 122 ? -22.166 -18.798 -9.204 1.00 47.88 122 HIS A CA 1
ATOM 968 C C . HIS A 1 122 ? -20.724 -19.062 -8.720 1.00 47.88 122 HIS A C 1
ATOM 970 O O . HIS A 1 122 ? -20.153 -18.339 -7.905 1.00 47.88 122 HIS A O 1
ATOM 976 N N . ILE A 1 123 ? -20.106 -20.126 -9.242 1.00 47.31 123 ILE A N 1
ATOM 977 C CA . ILE A 1 123 ? -18.830 -20.692 -8.763 1.00 47.31 123 ILE A CA 1
ATOM 978 C C . ILE A 1 123 ? -17.645 -19.705 -8.834 1.00 47.31 123 ILE A C 1
ATOM 980 O O . ILE A 1 123 ? -16.742 -19.790 -8.005 1.00 47.31 123 ILE A O 1
ATOM 984 N N . LEU A 1 124 ? -17.661 -18.718 -9.739 1.00 49.06 124 LEU A N 1
ATOM 985 C CA . LEU A 1 124 ? -16.579 -17.727 -9.837 1.00 49.06 124 LEU A CA 1
ATOM 986 C C . LEU A 1 124 ? -16.700 -16.572 -8.820 1.00 49.06 124 LEU A C 1
ATOM 988 O O . LEU A 1 124 ? -15.690 -15.987 -8.445 1.00 49.06 124 LEU A O 1
ATOM 992 N N . LEU A 1 125 ? -17.914 -16.270 -8.340 1.00 49.09 125 LEU A N 1
ATOM 993 C CA . LEU A 1 125 ? -18.161 -15.226 -7.336 1.00 49.09 125 LEU A CA 1
ATOM 994 C C . LEU A 1 125 ? -18.119 -15.817 -5.913 1.00 49.09 125 LEU A C 1
ATOM 996 O O . LEU A 1 125 ? -17.531 -15.240 -5.003 1.00 49.09 125 LEU A O 1
ATOM 1000 N N . CYS A 1 126 ? -18.662 -17.024 -5.719 1.00 44.47 126 CYS A N 1
ATOM 1001 C CA . CYS A 1 126 ? -18.775 -17.667 -4.406 1.00 44.47 126 CYS A CA 1
ATOM 1002 C C . CYS A 1 126 ? -17.431 -18.060 -3.761 1.00 44.47 126 CYS A C 1
ATOM 1004 O O . CYS A 1 126 ? -17.365 -18.157 -2.535 1.00 44.47 126 CYS A O 1
ATOM 1006 N N . LEU A 1 127 ? -16.352 -18.253 -4.533 1.00 47.09 127 LEU A N 1
ATOM 1007 C CA . LEU A 1 127 ? -15.025 -18.574 -3.977 1.00 47.09 127 LEU A CA 1
ATOM 1008 C C . LEU A 1 127 ? -14.379 -17.394 -3.227 1.00 47.09 127 LEU A C 1
ATOM 1010 O O . LEU A 1 127 ? -13.624 -17.626 -2.287 1.00 47.09 127 LEU A O 1
ATOM 1014 N N . PHE A 1 128 ? -14.723 -16.149 -3.572 1.00 47.91 128 PHE A N 1
ATOM 1015 C CA . PHE A 1 128 ? -14.276 -14.954 -2.840 1.00 47.91 128 PHE A CA 1
ATOM 1016 C C . PHE A 1 128 ? -15.160 -14.658 -1.613 1.00 47.91 128 PHE A C 1
ATOM 1018 O O . PHE A 1 128 ? -14.676 -14.187 -0.586 1.00 47.91 128 PHE A O 1
ATOM 1025 N N . PHE A 1 129 ? -16.454 -14.984 -1.694 1.00 44.09 129 PHE A N 1
ATOM 1026 C CA . PHE A 1 129 ? -17.452 -14.678 -0.661 1.00 44.09 129 PHE A CA 1
ATOM 1027 C C . PHE A 1 129 ? -17.520 -15.693 0.494 1.00 44.09 129 PHE A C 1
ATOM 1029 O O . PHE A 1 129 ? -18.029 -15.362 1.563 1.00 44.09 129 PHE A O 1
ATOM 1036 N N . ARG A 1 130 ? -16.967 -16.908 0.336 1.00 42.62 130 ARG A N 1
ATOM 1037 C CA . ARG A 1 130 ? -17.067 -18.001 1.328 1.00 42.62 130 ARG A CA 1
ATOM 1038 C C . ARG A 1 130 ? -16.477 -17.680 2.710 1.00 42.62 130 ARG A C 1
ATOM 1040 O O . ARG A 1 130 ? -16.802 -18.373 3.669 1.00 42.62 130 ARG A O 1
ATOM 1047 N N . PHE A 1 131 ? -15.633 -16.658 2.829 1.00 42.31 131 PHE A N 1
ATOM 1048 C CA . PHE A 1 131 ? -14.946 -16.339 4.081 1.00 42.31 131 PHE A CA 1
ATOM 1049 C C . PHE A 1 131 ? -15.471 -15.097 4.828 1.00 42.31 131 PHE A C 1
ATOM 1051 O O . PHE A 1 131 ? -14.892 -14.752 5.853 1.00 42.31 131 PHE A O 1
ATOM 1058 N N . GLY A 1 132 ? -16.506 -14.389 4.350 1.00 47.00 132 GLY A N 1
ATOM 1059 C CA . GLY A 1 132 ? -16.950 -13.143 5.010 1.00 47.00 132 GLY A CA 1
ATOM 1060 C C . GLY A 1 132 ? -15.848 -12.068 5.105 1.00 47.00 132 GLY A C 1
ATOM 1061 O O . GLY A 1 132 ? -15.882 -11.218 5.988 1.00 47.00 132 GLY A O 1
ATOM 1062 N N . ILE A 1 133 ? -14.842 -12.132 4.220 1.00 46.62 133 ILE A N 1
ATOM 1063 C CA . ILE A 1 133 ? -13.588 -11.356 4.309 1.00 46.62 133 ILE A CA 1
ATOM 1064 C C . ILE A 1 133 ? -13.767 -9.878 3.949 1.00 46.62 133 ILE A C 1
ATOM 1066 O O . ILE A 1 133 ? -12.981 -9.050 4.398 1.00 46.62 133 ILE A O 1
ATOM 1070 N N . PHE A 1 134 ? -14.786 -9.520 3.169 1.00 54.03 134 PHE A N 1
ATOM 1071 C CA . PHE A 1 134 ? -14.945 -8.155 2.668 1.00 54.03 134 PHE A CA 1
ATOM 1072 C C . PHE A 1 134 ? -16.179 -7.475 3.258 1.00 54.03 134 PHE A C 1
ATOM 1074 O O . PHE A 1 134 ? -17.095 -7.105 2.532 1.00 54.03 134 PHE A O 1
ATOM 1081 N N . ASN A 1 135 ? -16.191 -7.277 4.581 1.00 59.31 135 ASN A N 1
ATOM 1082 C CA . ASN A 1 135 ? -16.943 -6.151 5.128 1.00 59.31 135 ASN A CA 1
ATOM 1083 C C . ASN A 1 135 ? -16.113 -4.890 4.842 1.00 59.31 135 ASN A C 1
ATOM 1085 O O . ASN A 1 135 ? -15.039 -4.755 5.419 1.00 59.31 135 ASN A O 1
ATOM 1089 N N . PRO A 1 136 ? -16.545 -3.970 3.972 1.00 63.47 136 PRO A N 1
ATOM 1090 C CA . PRO A 1 136 ? -15.755 -2.789 3.634 1.00 63.47 136 PRO A CA 1
ATOM 1091 C C . PRO A 1 136 ? -15.494 -1.874 4.845 1.00 63.47 136 PRO A C 1
ATOM 1093 O O . PRO A 1 136 ? -14.517 -1.126 4.840 1.00 63.47 136 PRO A O 1
ATOM 1096 N N . ALA A 1 137 ? -16.289 -1.986 5.917 1.00 69.69 137 ALA A N 1
ATOM 1097 C CA . ALA A 1 137 ? -16.016 -1.317 7.187 1.00 69.69 137 ALA A CA 1
ATOM 1098 C C . ALA A 1 137 ? -14.722 -1.813 7.860 1.00 69.69 137 ALA A C 1
ATOM 1100 O O . ALA A 1 137 ? -14.051 -1.022 8.512 1.00 69.69 137 ALA A O 1
ATOM 1101 N N . ILE A 1 138 ? -14.284 -3.057 7.608 1.00 77.25 138 ILE A N 1
ATOM 1102 C CA . ILE A 1 138 ? -13.067 -3.622 8.220 1.00 77.25 138 ILE A CA 1
ATOM 1103 C C . ILE A 1 138 ? -11.807 -2.829 7.856 1.00 77.25 138 ILE A C 1
ATOM 1105 O O . ILE A 1 138 ? -10.865 -2.744 8.641 1.00 77.25 138 ILE A O 1
ATOM 1109 N N . VAL A 1 139 ? -11.784 -2.230 6.661 1.00 80.62 139 VAL A N 1
ATOM 1110 C CA . VAL A 1 139 ? -10.662 -1.401 6.206 1.00 80.62 139 VAL A CA 1
ATOM 1111 C C . VAL A 1 139 ? -10.610 -0.100 7.002 1.00 80.62 139 VAL A C 1
ATOM 1113 O O . VAL A 1 139 ? -9.522 0.361 7.334 1.00 80.62 139 VAL A O 1
ATOM 1116 N N . TYR A 1 140 ? -11.771 0.468 7.333 1.00 81.00 140 TYR A N 1
ATOM 1117 C CA . TYR A 1 140 ? -11.872 1.668 8.161 1.00 81.00 140 TYR A CA 1
ATOM 1118 C C . TYR A 1 140 ? -11.553 1.370 9.627 1.00 81.00 140 TYR A C 1
ATOM 1120 O O . TYR A 1 140 ? -10.800 2.123 10.243 1.00 81.00 140 TYR A O 1
ATOM 1128 N N . ASP A 1 141 ? -12.039 0.247 10.154 1.00 84.69 141 ASP A N 1
ATOM 1129 C CA . ASP A 1 141 ? -11.806 -0.165 11.542 1.00 84.69 141 ASP A CA 1
ATOM 1130 C C . ASP A 1 141 ? -10.316 -0.413 11.823 1.00 84.69 141 ASP A C 1
ATOM 1132 O O . ASP A 1 141 ? -9.797 -0.042 12.875 1.00 84.69 141 ASP A O 1
ATOM 1136 N N . HIS A 1 142 ? -9.595 -0.974 10.848 1.00 86.81 142 HIS A N 1
ATOM 1137 C CA . HIS A 1 142 ? -8.161 -1.259 10.949 1.00 86.81 142 HIS A CA 1
ATOM 1138 C C . HIS A 1 142 ? -7.280 -0.250 10.197 1.00 86.81 142 HIS A C 1
ATOM 1140 O O . HIS A 1 142 ? -6.097 -0.515 9.967 1.00 86.81 142 HIS A O 1
ATOM 1146 N N . LEU A 1 143 ? -7.807 0.923 9.826 1.00 86.00 143 LEU A N 1
ATOM 1147 C CA . LEU A 1 143 ? -7.101 1.887 8.974 1.00 86.00 143 LEU A CA 1
ATOM 1148 C C . LEU A 1 143 ? -5.750 2.320 9.568 1.00 86.00 143 LEU A C 1
ATOM 1150 O O . LEU A 1 143 ? -4.733 2.340 8.873 1.00 86.00 143 LEU A O 1
ATOM 1154 N N . GLY A 1 144 ? -5.720 2.618 10.871 1.00 87.50 144 GLY A N 1
ATOM 1155 C CA . GLY A 1 144 ? -4.486 2.989 11.569 1.00 87.50 144 GLY A CA 1
ATOM 1156 C C . GLY A 1 144 ? -3.436 1.872 11.544 1.00 87.50 144 GLY A C 1
ATOM 1157 O O . GLY A 1 144 ? -2.257 2.120 11.289 1.00 87.50 144 GLY A O 1
ATOM 1158 N N . GLU A 1 145 ? -3.865 0.626 11.745 1.00 89.69 145 GLU A N 1
ATOM 1159 C CA . GLU A 1 145 ? -2.988 -0.549 11.727 1.00 89.69 145 GLU A CA 1
ATOM 1160 C C . GLU A 1 145 ? -2.436 -0.821 10.322 1.00 89.69 145 GLU A C 1
ATOM 1162 O O . GLU A 1 145 ? -1.265 -1.180 10.183 1.00 89.69 145 GLU A O 1
ATOM 1167 N N . ILE A 1 146 ? -3.249 -0.596 9.282 1.00 89.81 146 ILE A N 1
ATOM 1168 C CA . ILE A 1 146 ? -2.848 -0.692 7.873 1.00 89.81 146 ILE A CA 1
ATOM 1169 C C . ILE A 1 146 ? -1.763 0.336 7.556 1.00 89.81 146 ILE A C 1
ATOM 1171 O O . ILE A 1 146 ? -0.730 -0.033 6.998 1.00 89.81 146 ILE A O 1
ATOM 1175 N N . TYR A 1 147 ? -1.939 1.603 7.942 1.00 90.31 147 TYR A N 1
ATOM 1176 C CA . TYR A 1 147 ? -0.916 2.628 7.701 1.00 90.31 147 TYR A CA 1
ATOM 1177 C C . TYR A 1 147 ? 0.401 2.310 8.404 1.00 90.31 147 TYR A C 1
ATOM 1179 O O . TYR A 1 147 ? 1.465 2.400 7.791 1.00 90.31 147 TYR A O 1
ATOM 1187 N N . SER A 1 148 ? 0.338 1.874 9.662 1.00 90.00 148 SER A N 1
ATOM 1188 C CA . SER A 1 148 ? 1.519 1.439 10.409 1.00 90.00 148 SER A CA 1
ATOM 1189 C C . SER A 1 148 ? 2.221 0.263 9.720 1.00 90.00 148 SER A C 1
ATOM 1191 O O . SER A 1 148 ? 3.431 0.311 9.486 1.00 90.00 148 SER A O 1
ATOM 1193 N N . ALA A 1 149 ? 1.467 -0.759 9.299 1.00 92.25 149 ALA A N 1
ATOM 1194 C CA . ALA A 1 149 ? 2.004 -1.918 8.586 1.00 92.25 149 ALA A CA 1
ATOM 1195 C C . ALA A 1 149 ? 2.633 -1.545 7.234 1.00 92.25 149 ALA A C 1
ATOM 1197 O O . ALA A 1 149 ? 3.695 -2.064 6.900 1.00 92.25 149 ALA A O 1
ATOM 1198 N N . LEU A 1 150 ? 2.039 -0.614 6.481 1.00 91.06 150 LEU A N 1
ATOM 1199 C CA . LEU A 1 150 ? 2.601 -0.117 5.220 1.00 91.06 150 LEU A CA 1
ATOM 1200 C C . LEU A 1 150 ? 3.912 0.643 5.431 1.00 91.06 150 LEU A C 1
ATOM 1202 O O . LEU A 1 150 ? 4.851 0.447 4.662 1.00 91.06 150 LEU A O 1
ATOM 1206 N N . ILE A 1 151 ? 4.009 1.470 6.476 1.00 90.38 151 ILE A N 1
ATOM 1207 C CA . ILE A 1 151 ? 5.245 2.198 6.797 1.00 90.38 151 ILE A CA 1
ATOM 1208 C C . ILE A 1 151 ? 6.364 1.199 7.101 1.00 90.38 151 ILE A C 1
ATOM 1210 O O . ILE A 1 151 ? 7.387 1.204 6.415 1.00 90.38 151 ILE A O 1
ATOM 1214 N N . PHE A 1 152 ? 6.153 0.285 8.052 1.00 89.81 152 PHE A N 1
ATOM 1215 C CA . PHE A 1 152 ? 7.156 -0.728 8.394 1.00 89.81 152 PHE A CA 1
ATOM 1216 C C . PHE A 1 152 ? 7.470 -1.656 7.216 1.00 89.81 152 PHE A C 1
ATOM 1218 O O . PHE A 1 152 ? 8.638 -1.938 6.945 1.00 89.81 152 PHE A O 1
ATOM 1225 N N . GLY A 1 153 ? 6.449 -2.086 6.474 1.00 89.19 153 GLY A N 1
ATOM 1226 C CA . GLY A 1 153 ? 6.604 -2.930 5.293 1.00 89.19 153 GLY A CA 1
ATOM 1227 C C . GLY A 1 153 ? 7.404 -2.260 4.187 1.00 89.19 153 GLY A C 1
ATOM 1228 O O . GLY A 1 153 ? 8.285 -2.897 3.615 1.00 89.19 153 GLY A O 1
ATOM 1229 N N . SER A 1 154 ? 7.172 -0.973 3.928 1.00 88.62 154 SER A N 1
ATOM 1230 C CA . SER A 1 154 ? 7.927 -0.225 2.921 1.00 88.62 154 SER A CA 1
ATOM 1231 C C . SER A 1 154 ? 9.406 -0.090 3.289 1.00 88.62 154 SER A C 1
ATOM 1233 O O . SER A 1 154 ? 10.258 -0.280 2.426 1.00 88.62 154 SER A O 1
ATOM 1235 N N . LEU A 1 155 ? 9.733 0.140 4.566 1.00 88.06 155 LEU A N 1
ATOM 1236 C CA . LEU A 1 155 ? 11.119 0.216 5.035 1.00 88.06 155 LEU A CA 1
ATOM 1237 C C . LEU A 1 155 ? 11.842 -1.124 4.869 1.00 88.06 155 LEU A C 1
ATOM 1239 O O . LEU A 1 155 ? 12.939 -1.169 4.310 1.00 88.06 155 LEU A O 1
ATOM 1243 N N . ILE A 1 156 ? 11.209 -2.221 5.295 1.00 89.75 156 ILE A N 1
ATOM 1244 C CA . ILE A 1 156 ? 11.759 -3.576 5.146 1.00 89.75 156 ILE A CA 1
ATOM 1245 C C . ILE A 1 156 ? 11.946 -3.914 3.662 1.00 89.75 156 ILE A C 1
ATOM 1247 O O . ILE A 1 156 ? 12.993 -4.428 3.269 1.00 89.75 156 ILE A O 1
ATOM 1251 N N . PHE A 1 157 ? 10.961 -3.589 2.825 1.00 88.25 157 PHE A N 1
ATOM 1252 C CA . PHE A 1 157 ? 11.020 -3.841 1.389 1.00 88.25 157 PHE A CA 1
ATOM 1253 C C . PHE A 1 157 ? 12.113 -3.019 0.693 1.00 88.25 157 PHE A C 1
ATOM 1255 O O . PHE A 1 157 ? 12.834 -3.556 -0.145 1.00 88.25 157 PHE A O 1
ATOM 1262 N N . CYS A 1 158 ? 12.308 -1.753 1.073 1.00 85.94 158 CYS A N 1
ATOM 1263 C CA . CYS A 1 158 ? 13.407 -0.928 0.568 1.00 85.94 158 CYS A CA 1
ATOM 1264 C C . CYS A 1 158 ? 14.776 -1.510 0.940 1.00 85.94 158 CYS A C 1
ATOM 1266 O O . CYS A 1 158 ? 15.650 -1.582 0.079 1.00 85.94 158 CYS A O 1
ATOM 1268 N N . ILE A 1 159 ? 14.956 -1.980 2.180 1.00 86.44 159 ILE A N 1
ATOM 1269 C CA . ILE A 1 159 ? 16.196 -2.651 2.609 1.00 86.44 159 ILE A CA 1
ATOM 1270 C C . ILE A 1 159 ? 16.413 -3.937 1.804 1.00 86.44 159 ILE A C 1
ATOM 1272 O O . ILE A 1 159 ? 17.514 -4.189 1.317 1.00 86.44 159 ILE A O 1
ATOM 1276 N N . PHE A 1 160 ? 15.361 -4.734 1.608 1.00 87.44 160 PHE A N 1
ATOM 1277 C CA . PHE A 1 160 ? 15.423 -5.943 0.790 1.00 87.44 160 PHE A CA 1
ATOM 1278 C C . PHE A 1 160 ? 15.843 -5.641 -0.656 1.00 87.44 160 PHE A C 1
ATOM 1280 O O . PHE A 1 160 ? 16.748 -6.288 -1.183 1.00 87.44 160 PHE A O 1
ATOM 1287 N N . LEU A 1 161 ? 15.234 -4.637 -1.294 1.00 82.62 161 LEU A N 1
ATOM 1288 C CA . LEU A 1 161 ? 15.588 -4.228 -2.654 1.00 82.62 161 LEU A CA 1
ATOM 1289 C C . LEU A 1 161 ? 16.993 -3.633 -2.743 1.00 82.62 161 LEU A C 1
ATOM 1291 O O . LEU A 1 161 ? 17.680 -3.877 -3.732 1.00 82.62 161 LEU A O 1
ATOM 1295 N N . TYR A 1 162 ? 17.433 -2.904 -1.717 1.00 81.25 162 TYR A N 1
ATOM 1296 C CA . TYR A 1 162 ? 18.801 -2.402 -1.613 1.00 81.25 162 TYR A CA 1
ATOM 1297 C C . TYR A 1 162 ? 19.808 -3.560 -1.602 1.00 81.25 162 TYR A C 1
ATOM 1299 O O . TYR A 1 162 ? 20.713 -3.602 -2.434 1.00 81.25 162 TYR A O 1
ATOM 1307 N N . ILE A 1 163 ? 19.594 -4.564 -0.744 1.00 83.44 163 ILE A N 1
ATOM 1308 C CA . ILE A 1 163 ? 20.435 -5.771 -0.693 1.00 83.44 163 ILE A CA 1
ATOM 1309 C C . ILE A 1 163 ? 20.391 -6.512 -2.034 1.00 83.44 163 ILE A C 1
ATOM 1311 O O . ILE A 1 163 ? 21.436 -6.857 -2.582 1.00 83.44 163 ILE A O 1
ATOM 1315 N N . LYS A 1 164 ? 19.200 -6.717 -2.608 1.00 83.75 164 LYS A N 1
ATOM 1316 C CA . LYS A 1 164 ? 19.034 -7.380 -3.910 1.00 83.75 164 LYS A CA 1
ATOM 1317 C C . LYS A 1 164 ? 19.751 -6.628 -5.035 1.00 83.75 164 LYS A C 1
ATOM 1319 O O . LYS A 1 164 ? 20.314 -7.269 -5.913 1.00 83.75 164 LYS A O 1
ATOM 1324 N N . GLY A 1 165 ? 19.773 -5.297 -4.998 1.00 77.00 165 GLY A N 1
ATOM 1325 C CA . GLY A 1 165 ? 20.506 -4.462 -5.952 1.00 77.00 165 GLY A CA 1
ATOM 1326 C C . GLY A 1 165 ? 22.023 -4.654 -5.898 1.00 77.00 165 GLY A C 1
ATOM 1327 O O . GLY A 1 165 ? 22.672 -4.559 -6.935 1.00 77.00 165 GLY A O 1
ATOM 1328 N N . HIS A 1 166 ? 22.572 -4.980 -4.724 1.00 74.88 166 HIS A N 1
ATOM 1329 C CA . HIS A 1 166 ? 23.999 -5.259 -4.537 1.00 74.88 166 HIS A CA 1
ATOM 1330 C C . HIS A 1 166 ? 24.382 -6.725 -4.775 1.00 74.88 166 HIS A C 1
ATOM 1332 O O . HIS A 1 166 ? 25.454 -6.996 -5.307 1.00 74.88 166 HIS A O 1
ATOM 1338 N N . VAL A 1 167 ? 23.528 -7.669 -4.371 1.00 80.56 167 VAL A N 1
ATOM 1339 C CA . VAL A 1 167 ? 23.817 -9.112 -4.441 1.00 80.56 167 VAL A CA 1
ATOM 1340 C C . VAL A 1 167 ? 23.494 -9.694 -5.819 1.00 80.56 167 VAL A C 1
ATOM 1342 O O . VAL A 1 167 ? 24.216 -10.560 -6.304 1.00 80.56 167 VAL A O 1
ATOM 1345 N N . ALA A 1 168 ? 22.413 -9.236 -6.452 1.00 78.81 168 ALA A N 1
ATOM 1346 C CA . ALA A 1 168 ? 21.929 -9.756 -7.730 1.00 78.81 168 ALA A CA 1
ATOM 1347 C C . ALA A 1 168 ? 21.400 -8.611 -8.619 1.00 78.81 168 ALA A C 1
ATOM 1349 O O . ALA A 1 168 ? 20.181 -8.480 -8.821 1.00 78.81 168 ALA A O 1
ATOM 1350 N N . PRO A 1 169 ? 22.301 -7.754 -9.138 1.00 75.50 169 PRO A N 1
ATOM 1351 C CA . PRO A 1 169 ? 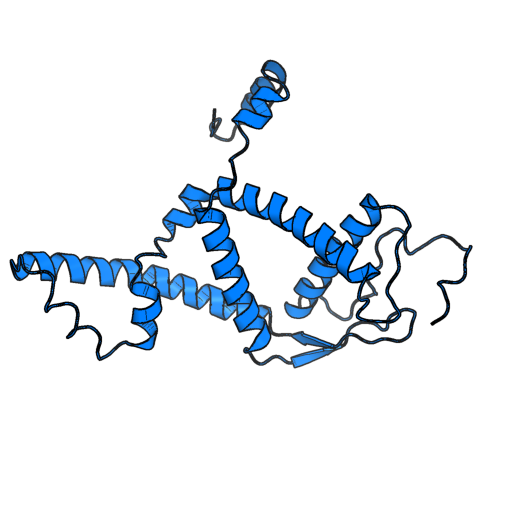21.916 -6.643 -9.995 1.00 75.50 169 PRO A CA 1
ATOM 1352 C C . PRO A 1 169 ? 21.238 -7.158 -11.269 1.00 75.50 169 PRO A C 1
ATOM 1354 O O . PRO A 1 169 ? 21.741 -8.040 -11.959 1.00 75.50 169 PRO A O 1
ATOM 1357 N N . SER A 1 170 ? 20.061 -6.610 -11.581 1.00 68.25 170 SER A N 1
ATOM 1358 C CA . SER A 1 170 ? 19.293 -7.001 -12.774 1.00 68.25 170 SER A CA 1
ATOM 1359 C C . SER A 1 170 ? 19.776 -6.318 -14.061 1.00 68.25 170 SER A C 1
ATOM 1361 O O . SER A 1 170 ? 19.352 -6.704 -15.144 1.00 68.25 170 SER A O 1
ATOM 1363 N N . SER A 1 171 ? 20.644 -5.311 -13.954 1.00 65.94 171 SER A N 1
ATOM 1364 C CA . SER A 1 171 ? 21.244 -4.586 -15.077 1.00 65.94 171 SER A CA 1
ATOM 1365 C C . SER A 1 171 ? 22.578 -3.977 -14.657 1.00 65.94 171 SER A C 1
ATOM 1367 O O . SER A 1 171 ? 22.776 -3.703 -13.474 1.00 65.94 171 SER A O 1
ATOM 1369 N N . THR A 1 172 ? 23.438 -3.672 -15.628 1.00 63.03 172 THR A N 1
ATOM 1370 C CA . THR A 1 172 ? 24.737 -3.005 -15.419 1.00 63.03 172 THR A CA 1
ATOM 1371 C C . THR A 1 172 ? 24.609 -1.613 -14.781 1.00 63.03 172 THR A C 1
ATOM 1373 O O . THR A 1 172 ? 25.542 -1.143 -14.147 1.00 63.03 172 THR A O 1
ATOM 1376 N N . ASP A 1 173 ? 23.426 -0.985 -14.850 1.00 65.75 173 ASP A N 1
ATOM 1377 C CA . ASP A 1 173 ? 23.111 0.297 -14.191 1.00 65.75 173 ASP A CA 1
ATOM 1378 C C . ASP A 1 173 ? 22.988 0.232 -12.650 1.00 65.75 173 ASP A C 1
ATOM 1380 O O . ASP A 1 173 ? 22.497 1.173 -12.023 1.00 65.75 173 ASP A O 1
ATOM 1384 N N . SER A 1 174 ? 23.379 -0.870 -12.004 1.00 65.00 174 SER A N 1
ATOM 1385 C CA . SER A 1 174 ? 23.377 -0.957 -10.541 1.00 65.00 174 SER A CA 1
ATOM 1386 C C . SER A 1 174 ? 24.499 -0.107 -9.940 1.00 65.00 174 SER A C 1
ATOM 1388 O O . SER A 1 174 ? 25.674 -0.331 -10.224 1.00 65.00 174 SER A O 1
ATOM 1390 N N . GLY A 1 175 ? 24.154 0.831 -9.060 1.00 65.06 175 GLY A N 1
ATOM 1391 C CA . GLY A 1 175 ? 25.121 1.669 -8.358 1.00 65.06 175 GLY A CA 1
ATOM 1392 C C . GLY A 1 175 ? 24.591 2.144 -7.009 1.00 65.06 175 GLY A C 1
ATOM 1393 O O . GLY A 1 175 ? 23.384 2.176 -6.782 1.00 65.06 175 GLY A O 1
ATOM 1394 N N . SER A 1 176 ? 25.507 2.515 -6.117 1.00 70.94 176 SER A N 1
ATOM 1395 C CA . SER A 1 176 ? 25.211 3.039 -4.780 1.00 70.94 176 SER A CA 1
ATOM 1396 C C . SER A 1 176 ? 25.983 4.332 -4.556 1.00 70.94 176 SER A C 1
ATOM 1398 O O . SER A 1 176 ? 27.132 4.466 -4.983 1.00 70.94 176 SER A O 1
ATOM 1400 N N . SER A 1 177 ? 25.359 5.289 -3.870 1.00 68.19 177 SER A N 1
ATOM 1401 C CA . SER A 1 177 ? 26.005 6.542 -3.466 1.00 68.19 177 SER A CA 1
ATOM 1402 C C . SER A 1 177 ? 26.957 6.374 -2.271 1.00 68.19 177 SER A C 1
ATOM 1404 O O . SER A 1 177 ? 27.606 7.339 -1.864 1.00 68.19 177 SER A O 1
ATOM 1406 N N . GLY A 1 178 ? 27.043 5.168 -1.693 1.00 69.19 178 GLY A N 1
ATOM 1407 C CA . GLY A 1 178 ? 27.791 4.871 -0.468 1.00 69.19 178 GLY A CA 1
ATOM 1408 C C . GLY A 1 178 ? 27.093 5.340 0.814 1.00 69.19 178 GLY A C 1
ATOM 1409 O O . GLY A 1 178 ? 27.593 5.081 1.906 1.00 69.19 178 GLY A O 1
ATOM 1410 N N . ASN A 1 179 ? 25.938 6.006 0.705 1.00 76.31 179 ASN A N 1
ATOM 1411 C CA . ASN A 1 179 ? 25.109 6.416 1.833 1.00 76.31 179 ASN A CA 1
ATOM 1412 C C . ASN A 1 179 ? 23.767 5.672 1.801 1.00 76.31 179 ASN A C 1
ATOM 1414 O O . ASN A 1 179 ? 22.923 5.921 0.939 1.00 76.31 179 ASN A O 1
ATOM 1418 N N . ILE A 1 180 ? 23.553 4.817 2.803 1.00 74.44 180 ILE A N 1
ATOM 1419 C CA . ILE A 1 180 ? 22.362 3.966 2.943 1.00 74.44 180 ILE A CA 1
ATOM 1420 C C . ILE A 1 180 ? 21.062 4.786 2.922 1.00 74.44 180 ILE A C 1
ATOM 1422 O O . ILE A 1 180 ? 20.065 4.342 2.352 1.00 74.44 180 ILE A O 1
ATOM 1426 N N . ILE A 1 181 ? 21.057 5.993 3.501 1.00 76.81 181 ILE A N 1
ATOM 1427 C CA . ILE A 1 181 ? 19.855 6.841 3.575 1.00 76.81 181 ILE A CA 1
ATOM 1428 C C . ILE A 1 181 ? 19.459 7.331 2.178 1.00 76.81 181 ILE A C 1
ATOM 1430 O O . ILE A 1 181 ? 18.297 7.228 1.786 1.00 76.81 181 ILE A O 1
ATOM 1434 N N . ILE A 1 182 ? 20.427 7.838 1.412 1.00 74.94 182 ILE A N 1
ATOM 1435 C CA . ILE A 1 182 ? 20.186 8.397 0.074 1.00 74.94 182 ILE A CA 1
ATOM 1436 C C . ILE A 1 182 ? 19.788 7.288 -0.899 1.00 74.94 182 ILE A C 1
ATOM 1438 O O . ILE A 1 182 ? 18.864 7.468 -1.693 1.00 74.94 182 ILE A O 1
ATOM 1442 N N . ASP A 1 183 ? 20.427 6.125 -0.797 1.00 76.38 183 ASP A N 1
ATOM 1443 C CA . ASP A 1 183 ? 20.105 4.980 -1.645 1.00 76.38 183 ASP A CA 1
ATOM 1444 C C . ASP A 1 183 ? 18.701 4.439 -1.352 1.00 76.38 183 ASP A C 1
ATOM 1446 O O . ASP A 1 183 ? 17.943 4.167 -2.281 1.00 76.38 183 ASP A O 1
ATOM 1450 N N . SER A 1 184 ? 18.299 4.381 -0.077 1.00 75.94 184 SER A N 1
ATOM 1451 C CA . SER A 1 184 ? 16.945 3.964 0.318 1.00 75.94 184 SER A CA 1
ATOM 1452 C C . SER A 1 184 ? 15.864 4.917 -0.215 1.00 75.94 184 SER A C 1
ATOM 1454 O O . SER A 1 184 ? 14.830 4.469 -0.715 1.00 75.94 184 SER A O 1
ATOM 1456 N N . ILE A 1 185 ? 16.113 6.233 -0.180 1.00 78.00 185 ILE A N 1
ATOM 1457 C CA . ILE A 1 185 ? 15.226 7.246 -0.786 1.00 78.00 185 ILE A CA 1
ATOM 1458 C C . ILE A 1 185 ? 15.180 7.087 -2.315 1.00 78.00 185 ILE A C 1
ATOM 1460 O O . ILE A 1 185 ? 14.126 7.251 -2.941 1.00 78.00 185 ILE A O 1
ATOM 1464 N N . GLY A 1 186 ? 16.313 6.740 -2.926 1.00 71.88 186 GLY A N 1
ATOM 1465 C CA . GLY A 1 186 ? 16.418 6.473 -4.355 1.00 71.88 186 GLY A CA 1
ATOM 1466 C C . GLY A 1 186 ? 15.586 5.276 -4.808 1.00 71.88 186 GLY A C 1
ATOM 1467 O O . GLY A 1 186 ? 14.846 5.390 -5.786 1.00 71.88 186 GLY A O 1
ATOM 1468 N N . VAL A 1 187 ? 15.640 4.166 -4.066 1.00 77.31 187 VAL A N 1
ATOM 1469 C CA . VAL A 1 187 ? 14.814 2.970 -4.313 1.00 77.31 187 VAL A CA 1
ATOM 1470 C C . VAL A 1 187 ? 13.328 3.322 -4.281 1.00 77.31 187 VAL A C 1
ATOM 1472 O O . VAL A 1 187 ? 12.582 2.947 -5.186 1.00 77.31 187 VAL A O 1
ATOM 1475 N N . TRP A 1 188 ? 12.896 4.098 -3.285 1.00 74.25 188 TRP A N 1
ATOM 1476 C CA . TRP A 1 188 ? 11.499 4.520 -3.172 1.00 74.25 188 TRP A CA 1
ATOM 1477 C C . TRP A 1 188 ? 11.053 5.402 -4.347 1.00 74.25 188 TRP A C 1
ATOM 1479 O O . TRP A 1 188 ? 10.000 5.172 -4.941 1.00 74.25 188 TRP A O 1
ATOM 1489 N N . SER A 1 189 ? 11.892 6.363 -4.742 1.00 73.19 189 SER A N 1
ATOM 1490 C CA . SER A 1 189 ? 11.620 7.252 -5.881 1.00 73.19 189 SER A CA 1
ATOM 1491 C C . SER A 1 189 ? 11.513 6.484 -7.203 1.00 73.19 189 SER A C 1
ATOM 1493 O O . SER A 1 189 ? 10.665 6.795 -8.038 1.00 73.19 189 SER A O 1
ATOM 1495 N N . PHE A 1 190 ? 12.342 5.452 -7.387 1.00 73.56 190 PHE A N 1
ATOM 1496 C CA . PHE A 1 190 ? 12.289 4.583 -8.561 1.00 73.56 190 PHE A CA 1
ATOM 1497 C C . PHE A 1 190 ? 10.983 3.780 -8.628 1.00 73.56 190 PHE A C 1
ATOM 1499 O O . PHE A 1 190 ? 10.344 3.746 -9.679 1.00 73.56 190 PHE A O 1
ATOM 1506 N N . LEU A 1 191 ? 10.548 3.189 -7.508 1.00 74.00 191 LEU A N 1
ATOM 1507 C CA . LEU A 1 191 ? 9.273 2.465 -7.426 1.00 74.00 191 LEU A CA 1
ATOM 1508 C C . LEU A 1 191 ? 8.073 3.377 -7.717 1.00 74.00 191 LEU A C 1
ATOM 1510 O O . LEU A 1 191 ? 7.172 2.993 -8.463 1.00 74.00 191 LEU A O 1
ATOM 1514 N N . ALA A 1 192 ? 8.073 4.597 -7.171 1.00 73.00 192 ALA A N 1
ATOM 1515 C CA . ALA A 1 192 ? 7.036 5.589 -7.453 1.00 73.00 192 ALA A CA 1
ATOM 1516 C C . ALA A 1 192 ? 7.016 5.982 -8.942 1.00 73.00 192 ALA A C 1
ATOM 1518 O O . ALA A 1 192 ? 5.946 6.092 -9.542 1.00 73.00 192 ALA A O 1
ATOM 1519 N N . GLY A 1 193 ? 8.193 6.133 -9.556 1.00 68.88 193 GLY A N 1
ATOM 1520 C CA . GLY A 1 193 ? 8.337 6.351 -10.993 1.00 68.88 193 GLY A CA 1
ATOM 1521 C C . GLY A 1 193 ? 7.741 5.214 -11.828 1.00 68.88 193 GLY A C 1
ATOM 1522 O O . GLY A 1 193 ? 6.913 5.482 -12.694 1.00 68.88 193 GLY A O 1
ATOM 1523 N N . ASP A 1 194 ? 8.094 3.954 -11.545 1.00 74.06 194 ASP A N 1
ATOM 1524 C CA . ASP A 1 194 ? 7.554 2.773 -12.250 1.00 74.06 194 ASP A CA 1
ATOM 1525 C C . ASP A 1 194 ? 6.016 2.737 -12.219 1.00 74.06 194 ASP A C 1
ATOM 1527 O O . ASP A 1 194 ? 5.357 2.557 -13.248 1.00 74.06 194 ASP A O 1
ATOM 1531 N N . LEU A 1 195 ? 5.427 3.004 -11.051 1.00 71.31 195 LEU A N 1
ATOM 1532 C CA . LEU A 1 195 ? 3.976 3.093 -10.873 1.00 71.31 195 LEU A CA 1
ATOM 1533 C C . LEU A 1 195 ? 3.342 4.207 -11.718 1.00 71.31 195 LEU A C 1
ATOM 1535 O O . LEU A 1 195 ? 2.354 3.963 -12.414 1.00 71.31 195 LEU A O 1
ATOM 1539 N N . LEU A 1 196 ? 3.915 5.413 -11.708 1.00 70.88 196 LEU A N 1
ATOM 1540 C CA . LEU A 1 196 ? 3.394 6.553 -12.475 1.00 70.88 196 LEU A CA 1
ATOM 1541 C C . LEU A 1 196 ? 3.442 6.325 -13.991 1.00 70.88 196 LEU A C 1
ATOM 1543 O O . LEU A 1 196 ? 2.576 6.808 -14.725 1.00 70.88 196 LEU A O 1
ATOM 1547 N N . TYR A 1 197 ? 4.429 5.571 -14.467 1.00 70.19 197 TYR A N 1
ATOM 1548 C CA . TYR A 1 197 ? 4.529 5.194 -15.875 1.00 70.19 197 TYR A CA 1
ATOM 1549 C C . TYR A 1 197 ? 3.495 4.157 -16.267 1.00 70.19 197 TYR A C 1
ATOM 1551 O O . TYR A 1 197 ? 2.841 4.308 -17.299 1.00 70.19 197 TYR A O 1
ATOM 1559 N N . LYS A 1 198 ? 3.320 3.118 -15.445 1.00 72.44 198 LYS A N 1
ATOM 1560 C CA . LYS A 1 198 ? 2.267 2.116 -15.652 1.00 72.44 198 LYS A CA 1
ATOM 1561 C C . LYS A 1 198 ? 0.884 2.763 -15.659 1.00 72.44 198 LYS A C 1
ATOM 1563 O O . LYS A 1 198 ? 0.035 2.360 -16.453 1.00 72.44 198 LYS A O 1
ATOM 1568 N N . ALA A 1 199 ? 0.678 3.792 -14.835 1.00 68.31 199 ALA A N 1
ATOM 1569 C CA . ALA A 1 199 ? -0.537 4.603 -14.812 1.00 68.31 199 ALA A CA 1
ATOM 1570 C C . ALA A 1 199 ? -0.704 5.517 -16.043 1.00 68.31 199 ALA A C 1
ATOM 1572 O O . ALA A 1 199 ? -1.773 6.082 -16.237 1.00 68.31 199 ALA A O 1
ATOM 1573 N N . GLY A 1 200 ? 0.312 5.676 -16.897 1.00 65.56 200 GLY A N 1
ATOM 1574 C CA . GLY A 1 200 ? 0.242 6.552 -18.071 1.00 65.56 200 GLY A CA 1
ATOM 1575 C C . GLY A 1 200 ? 0.168 8.048 -17.737 1.00 65.56 200 GLY A C 1
ATOM 1576 O O . GLY A 1 200 ? -0.059 8.855 -18.635 1.00 65.56 200 GLY A O 1
ATOM 1577 N N . CYS A 1 201 ? 0.377 8.427 -16.470 1.00 57.59 201 CYS A N 1
ATOM 1578 C CA . CYS A 1 201 ? 0.325 9.816 -16.003 1.00 57.59 201 CYS A CA 1
ATOM 1579 C C . CYS A 1 201 ? 1.564 10.626 -16.409 1.00 57.59 201 CYS A C 1
ATOM 1581 O O . CYS A 1 201 ? 1.526 11.855 -16.422 1.00 57.59 201 CYS A O 1
ATOM 1583 N N . LEU A 1 202 ? 2.668 9.953 -16.744 1.00 54.81 202 LEU A N 1
ATOM 1584 C CA . LEU A 1 202 ? 3.879 10.592 -17.246 1.00 54.81 202 LEU A CA 1
ATOM 1585 C C . LEU A 1 202 ? 3.990 10.405 -18.764 1.00 54.81 202 LEU A C 1
ATOM 1587 O O . LEU A 1 202 ? 4.235 9.308 -19.263 1.00 54.81 202 LEU A O 1
ATOM 1591 N N . GLY A 1 203 ? 3.845 11.511 -19.502 1.00 48.53 203 GLY A N 1
ATOM 1592 C CA . GLY A 1 203 ? 4.374 11.633 -20.863 1.00 48.53 203 GLY A CA 1
ATOM 1593 C C . GLY A 1 203 ? 5.906 11.605 -20.842 1.00 48.53 203 GLY A C 1
ATOM 1594 O O . GLY A 1 203 ? 6.497 11.878 -19.798 1.00 48.53 203 GLY A O 1
ATOM 1595 N N . LYS A 1 204 ? 6.535 11.244 -21.977 1.00 40.06 204 LYS A N 1
ATOM 1596 C CA . LYS A 1 204 ? 7.956 10.853 -22.083 1.00 40.06 204 LYS A CA 1
ATOM 1597 C C . LYS A 1 204 ? 8.858 11.472 -20.989 1.00 40.06 204 LYS A C 1
ATOM 1599 O O . LYS A 1 204 ? 9.166 12.662 -21.026 1.00 40.06 204 LYS A O 1
ATOM 1604 N N . PRO A 1 205 ? 9.301 10.664 -20.032 1.00 40.84 205 PRO A N 1
ATOM 1605 C CA . PRO A 1 205 ? 10.032 11.093 -18.845 1.00 40.84 205 PRO A CA 1
ATOM 1606 C C . PRO A 1 205 ? 11.481 11.499 -19.162 1.00 40.84 205 PRO A C 1
ATOM 1608 O O . PRO A 1 205 ? 12.194 10.857 -19.935 1.00 40.84 205 PRO A O 1
ATOM 1611 N N . LYS A 1 206 ? 11.980 12.517 -18.463 1.00 41.19 206 LYS A N 1
ATOM 1612 C CA . LYS A 1 206 ? 13.414 12.589 -18.152 1.00 41.19 206 LYS A CA 1
ATOM 1613 C C . LYS A 1 206 ? 13.695 11.521 -17.103 1.00 41.19 206 LYS A C 1
ATOM 1615 O O . LYS A 1 206 ? 12.908 11.395 -16.169 1.00 41.19 206 LYS A O 1
ATOM 1620 N N . ILE A 1 207 ? 14.802 10.790 -17.246 1.00 41.62 207 ILE A N 1
ATOM 1621 C CA . ILE A 1 207 ? 15.296 9.849 -16.230 1.00 41.62 207 ILE A CA 1
ATOM 1622 C C . ILE A 1 207 ? 15.197 10.553 -14.876 1.00 41.62 207 ILE A C 1
ATOM 1624 O O . ILE A 1 207 ? 15.845 11.585 -14.659 1.00 41.62 207 ILE A O 1
ATOM 1628 N N . MET A 1 208 ? 14.333 10.048 -13.997 1.00 41.81 208 MET A N 1
ATOM 1629 C CA . MET A 1 208 ? 14.173 10.576 -12.650 1.00 41.81 208 MET A CA 1
ATOM 1630 C C . MET A 1 208 ? 15.340 10.047 -11.817 1.00 41.81 208 MET A C 1
ATOM 1632 O O . MET A 1 208 ? 15.197 9.179 -10.967 1.00 41.81 208 MET A O 1
ATOM 1636 N N . GLY A 1 209 ? 16.540 10.529 -12.142 1.00 39.88 209 GLY A N 1
ATOM 1637 C CA . GLY A 1 209 ? 17.703 10.363 -11.292 1.00 39.88 209 GLY A CA 1
ATOM 1638 C C . GLY A 1 209 ? 17.437 11.104 -9.990 1.00 39.88 209 GLY A C 1
ATOM 1639 O O . GLY A 1 209 ? 17.038 12.274 -10.011 1.00 39.88 209 GLY A O 1
ATOM 1640 N N . VAL A 1 210 ? 17.647 10.412 -8.872 1.00 37.31 210 VAL A N 1
ATOM 1641 C CA . VAL A 1 210 ? 17.618 10.979 -7.520 1.00 37.31 210 VAL A CA 1
ATOM 1642 C C . VAL A 1 210 ? 18.417 12.292 -7.524 1.00 37.31 210 VAL A C 1
ATOM 1644 O O . VAL A 1 210 ? 19.505 12.322 -8.118 1.00 37.31 210 VAL A O 1
ATOM 1647 N N . PRO A 1 211 ? 17.927 13.388 -6.915 1.00 32.25 211 PRO A N 1
ATOM 1648 C CA . PRO A 1 211 ? 18.722 14.595 -6.708 1.00 32.25 211 PRO A CA 1
ATOM 1649 C C . PRO A 1 211 ? 19.981 14.215 -5.911 1.00 32.25 211 PRO A C 1
ATOM 1651 O O . PRO A 1 211 ? 19.917 13.930 -4.723 1.00 32.25 211 PRO A O 1
ATOM 1654 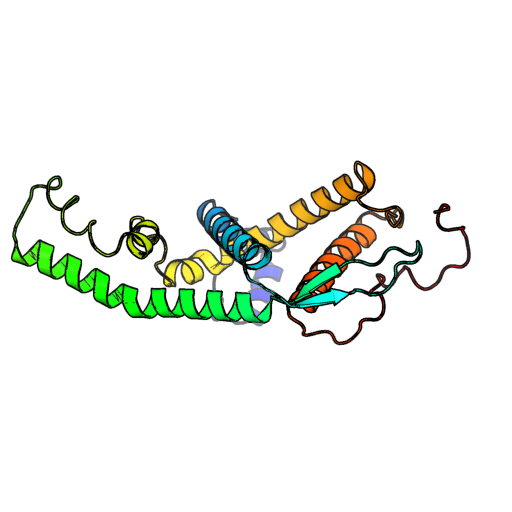N N . GLY A 1 212 ? 21.105 14.087 -6.614 1.00 32.66 212 GLY A N 1
ATOM 1655 C CA . GLY A 1 212 ? 22.321 13.411 -6.142 1.00 32.66 212 GLY A CA 1
ATOM 1656 C C . GLY A 1 212 ? 23.099 12.738 -7.280 1.00 32.66 212 GLY A C 1
ATOM 1657 O O . GLY A 1 212 ? 24.324 12.735 -7.270 1.00 32.66 212 GLY A O 1
ATOM 1658 N N . TRP A 1 213 ? 22.400 12.295 -8.332 1.00 35.34 213 TRP A N 1
ATOM 1659 C CA . TRP A 1 213 ? 23.001 11.836 -9.599 1.00 35.34 213 TRP A CA 1
ATOM 1660 C C . TRP A 1 213 ? 23.297 12.978 -10.584 1.00 35.34 213 TRP A C 1
ATOM 1662 O O . TRP A 1 213 ? 23.941 12.781 -11.611 1.00 35.34 213 TRP A O 1
ATOM 1672 N N . ARG A 1 214 ? 22.851 14.198 -10.268 1.00 32.69 214 ARG A N 1
ATOM 1673 C CA . ARG A 1 214 ? 23.245 15.436 -10.946 1.00 32.69 214 ARG A CA 1
ATOM 1674 C C . ARG A 1 214 ? 24.184 16.212 -10.028 1.00 32.69 214 ARG A C 1
ATOM 1676 O O . ARG A 1 214 ? 23.707 16.845 -9.094 1.00 32.69 214 ARG A O 1
ATOM 1683 N N . GLY A 1 215 ? 25.488 16.193 -10.308 1.00 30.08 215 GLY A N 1
ATOM 1684 C CA . GLY A 1 215 ? 26.381 17.251 -9.821 1.00 30.08 215 GLY A CA 1
ATOM 1685 C C . GLY A 1 215 ? 27.610 16.863 -8.997 1.00 30.08 215 GLY A C 1
ATOM 1686 O O . GLY A 1 215 ? 27.961 17.615 -8.094 1.00 30.08 215 GLY A O 1
ATOM 1687 N N . LYS A 1 216 ? 28.333 15.783 -9.322 1.00 25.06 216 LYS A N 1
ATOM 1688 C CA . LYS A 1 216 ? 29.777 15.731 -9.018 1.00 25.06 216 LYS A CA 1
ATOM 1689 C C . LYS A 1 216 ? 30.580 15.236 -10.226 1.00 25.06 216 LYS A C 1
ATOM 1691 O O . LYS A 1 216 ? 30.413 14.083 -10.615 1.00 25.06 216 LYS A O 1
ATOM 1696 N N . PRO A 1 217 ? 31.473 16.057 -10.811 1.00 35.50 217 PRO A N 1
ATOM 1697 C CA . PRO A 1 217 ? 32.497 15.563 -11.713 1.00 35.50 217 PRO A CA 1
ATOM 1698 C C . PRO A 1 217 ? 33.628 15.004 -10.846 1.00 35.50 217 PRO A C 1
ATOM 1700 O O . PRO A 1 217 ? 34.476 15.758 -10.385 1.00 35.50 217 PRO A O 1
ATOM 1703 N N . SER A 1 218 ? 33.593 13.716 -10.502 1.00 36.62 218 SER A N 1
ATOM 1704 C CA . SER A 1 218 ? 34.777 12.953 -10.047 1.00 36.62 218 SER A CA 1
ATOM 1705 C C . SER A 1 218 ? 34.386 11.560 -9.572 1.00 36.62 218 SER A C 1
ATOM 1707 O O . SER A 1 218 ? 34.297 11.268 -8.383 1.00 36.62 218 SER A O 1
ATOM 1709 N N . LYS A 1 219 ? 34.152 10.694 -10.548 1.00 29.22 219 LYS A N 1
ATOM 1710 C CA . LYS A 1 219 ? 34.735 9.356 -10.708 1.00 29.22 219 LYS A CA 1
ATOM 1711 C C . LYS A 1 219 ? 34.000 8.749 -11.900 1.00 29.22 219 LYS A C 1
ATOM 1713 O O . LYS A 1 219 ? 32.790 8.959 -11.995 1.00 29.22 219 LYS A O 1
ATOM 1718 N N . PRO A 1 220 ? 34.695 8.089 -12.842 1.00 32.66 220 PRO A N 1
ATOM 1719 C CA . PRO A 1 220 ? 33.993 7.329 -13.860 1.00 32.66 220 PRO A CA 1
ATOM 1720 C C . PRO A 1 220 ? 33.029 6.412 -13.111 1.00 32.66 220 PRO A C 1
ATOM 1722 O O . PRO A 1 220 ? 33.444 5.668 -12.219 1.00 32.66 220 PRO A O 1
ATOM 1725 N N . ILE A 1 221 ? 31.736 6.565 -13.406 1.00 42.56 221 ILE A N 1
ATOM 1726 C CA . ILE A 1 221 ? 30.742 5.531 -13.140 1.00 42.56 221 ILE A CA 1
ATOM 1727 C C . ILE A 1 221 ? 31.425 4.265 -13.636 1.00 42.56 221 ILE A C 1
ATOM 1729 O O . ILE A 1 221 ? 31.883 4.268 -14.783 1.00 42.56 221 ILE A O 1
ATOM 1733 N N . ALA A 1 222 ? 31.655 3.310 -12.726 1.00 40.94 222 ALA A N 1
ATOM 1734 C CA . ALA A 1 222 ? 32.354 2.075 -13.041 1.00 40.94 222 ALA A CA 1
ATOM 1735 C C . ALA A 1 222 ? 31.836 1.606 -14.393 1.00 40.94 222 ALA A C 1
ATOM 1737 O O . ALA A 1 222 ? 30.620 1.563 -14.586 1.00 40.94 222 ALA A O 1
ATOM 1738 N N . SER A 1 223 ? 32.771 1.445 -15.324 1.00 38.78 223 SER A N 1
ATOM 1739 C CA . SER A 1 223 ? 32.518 1.127 -16.713 1.00 38.78 223 SER A CA 1
ATOM 1740 C C . SER A 1 223 ? 31.344 0.160 -16.793 1.00 38.78 223 SER A C 1
ATOM 1742 O O . SER A 1 223 ? 31.372 -0.893 -16.152 1.00 38.78 223 SER A O 1
ATOM 1744 N N . CYS A 1 224 ? 30.321 0.521 -17.565 1.00 38.78 224 CYS A N 1
ATOM 1745 C CA . CYS A 1 224 ? 29.702 -0.532 -18.344 1.00 38.78 224 CYS A CA 1
ATOM 1746 C C . CYS A 1 224 ? 30.863 -1.216 -19.122 1.00 38.78 224 CYS A C 1
ATOM 1748 O O . CYS A 1 224 ? 30.842 -2.453 -19.210 1.00 38.78 224 CYS A O 1
#

pLDDT: mean 70.52, std 18.18, range [25.06, 92.31]